Protein AF-0000000074207875 (afdb_homodimer)

Solvent-accessible surface area (backbone atoms only — not comparable to full-atom values): 13384 Å² total; per-residue (Å²): 108,22,29,31,20,46,30,44,102,45,65,20,16,49,27,9,47,54,50,34,49,55,49,13,56,60,66,67,21,30,34,36,41,37,31,58,59,53,56,92,55,95,62,77,51,68,72,54,51,55,54,58,70,66,52,56,87,86,39,50,69,50,80,74,41,65,31,54,79,88,50,53,64,32,56,44,52,37,52,49,36,59,74,60,54,28,64,30,36,22,32,38,40,74,71,74,44,77,69,67,97,41,55,58,52,68,48,60,39,48,31,72,56,61,37,87,35,37,36,36,41,24,39,40,82,73,96,107,21,30,31,21,47,32,43,102,43,64,20,16,49,27,9,47,54,50,34,50,54,47,14,55,61,65,68,22,31,34,35,42,36,31,60,61,53,56,92,57,94,63,77,51,68,70,54,51,55,54,59,68,66,52,56,88,85,38,50,69,50,79,75,39,66,31,55,80,90,48,53,66,33,56,44,52,34,51,49,36,59,74,61,53,27,63,30,36,22,32,39,39,74,73,74,46,77,74,66,96,42,55,56,57,68,49,59,38,48,32,70,55,61,37,88,35,37,36,36,41,25,39,41,83,72,97

Nearest PDB structures (foldseek):
  3loq-assembly1_A  TM=7.715E-01  e=3.592E-06  Archaeoglobus fulgidus
  5ahw-assembly2_D  TM=7.870E-01  e=7.340E-06  Mycolicibacterium smegmatis MC2 155
  2z08-assembly1_A  TM=7.107E-01  e=3.833E-06  Thermus thermophilus
  7ji4-assembly1_A  TM=6.719E-01  e=9.518E-06  Staphylococcus aureus subsp. aureus MRSA252
  6efv-assembly1_A  TM=4.679E-01  e=4.148E-02  Escherichia coli

Organism: NCBI:txid88382

InterPro domains:
  IPR006015 Universal stress protein A family [PR01438] (83-95)
  IPR006015 Universal stress protein A family [PR01438] (101-123)
  IPR006016 UspA [PF00582] (2-123)
  IPR014729 Rossmann-like alpha/beta/alpha sandwich fold [G3DSA:3.40.50.620] (1-125)

Sequence (254 aa):
MTVLVAYNESPQGEAAMRAAVAEAVRRRQELAVLVLTPQVDTKVPASLAYLLDTVPGTVTVAPVVFRAEQSEPADAIVDQAEAVAAELVVIGSRKHSTVGTFLVGATTQQVLLDSPAPVLVVKASYAMTVLVAYNESPQGEAAMRAAVAEAVRRRQELAVLVLTPQVDTKVPASLAYLLDTVPGTVTVAPVVFRAEQSEPADAIVDQAEAVAAELVVIGSRKHSTVGTFLVGATTQQVLLDSPAPVLVVKASYA

pLDDT: mean 90.23, std 12.79, range [43.19, 98.94]

Radius of gyration: 17.88 Å; Cα contacts (8 Å, |Δi|>4): 525; chains: 2; bounding box: 44×59×33 Å

Structure (mmCIF, N/CA/C/O backbone):
data_AF-0000000074207875-model_v1
#
loop_
_entity.id
_entity.type
_entity.pdbx_description
1 polymer 'Nucleotide-binding universal stress UspA family protein'
#
loop_
_atom_site.group_PDB
_atom_site.id
_atom_site.type_symbol
_atom_site.label_atom_id
_atom_site.label_alt_id
_atom_site.label_comp_id
_atom_site.label_asym_id
_atom_site.label_entity_id
_atom_site.label_seq_id
_atom_site.pdbx_PDB_ins_code
_atom_site.Cartn_x
_atom_site.Cartn_y
_atom_site.Cartn_z
_atom_site.occupancy
_atom_site.B_iso_or_equiv
_atom_site.auth_seq_id
_atom_site.auth_comp_id
_atom_site.auth_asym_id
_atom_site.auth_atom_id
_atom_site.pdbx_PDB_model_num
ATOM 1 N N . MET A 1 1 ? -12.789 -7.855 -10.367 1 90.88 1 MET A N 1
ATOM 2 C CA . MET A 1 1 ? -11.742 -7.07 -9.719 1 90.88 1 MET A CA 1
ATOM 3 C C . MET A 1 1 ? -10.906 -7.938 -8.781 1 90.88 1 MET A C 1
ATOM 5 O O . MET A 1 1 ? -11.336 -9.023 -8.391 1 90.88 1 MET A O 1
ATOM 9 N N . THR A 1 2 ? -9.57 -7.754 -8.711 1 98.31 2 THR A N 1
ATOM 10 C CA . THR A 1 2 ? -8.695 -8.758 -8.117 1 98.31 2 THR A CA 1
ATOM 11 C C . THR A 1 2 ? -7.664 -8.109 -7.203 1 98.31 2 THR A C 1
ATOM 13 O O . THR A 1 2 ? -7.105 -7.062 -7.535 1 98.31 2 THR A O 1
ATOM 16 N N . VAL A 1 3 ? -7.457 -8.703 -6.027 1 98.81 3 VAL A N 1
ATOM 17 C CA . VAL A 1 3 ? -6.297 -8.438 -5.184 1 98.81 3 VAL A CA 1
ATOM 18 C C . VAL A 1 3 ? -5.215 -9.477 -5.445 1 98.81 3 VAL A C 1
ATOM 20 O O . VAL A 1 3 ? -5.453 -10.68 -5.305 1 98.81 3 VAL A O 1
ATOM 23 N N . LEU A 1 4 ? -4.059 -9.023 -5.867 1 98.94 4 LEU A N 1
ATOM 24 C CA . LEU A 1 4 ? -2.943 -9.93 -6.109 1 98.94 4 LEU A CA 1
ATOM 25 C C . LEU A 1 4 ? -1.959 -9.906 -4.941 1 98.94 4 LEU A C 1
ATOM 27 O O . LEU A 1 4 ? -1.545 -8.828 -4.5 1 98.94 4 LEU A O 1
ATOM 31 N N . VAL A 1 5 ? -1.588 -11.055 -4.516 1 98.81 5 VAL A N 1
ATOM 32 C CA . VAL A 1 5 ? -0.521 -11.125 -3.521 1 98.81 5 VAL A CA 1
ATOM 33 C C . VAL A 1 5 ? 0.654 -11.922 -4.086 1 98.81 5 VAL A C 1
ATOM 35 O O . VAL A 1 5 ? 0.462 -12.969 -4.711 1 98.81 5 VAL A O 1
ATOM 38 N N . ALA A 1 6 ? 1.819 -11.32 -3.953 1 98.12 6 ALA A N 1
ATOM 39 C CA . ALA A 1 6 ? 3.07 -12.031 -4.191 1 98.12 6 ALA A CA 1
ATOM 40 C C . ALA A 1 6 ? 3.539 -12.75 -2.926 1 98.12 6 ALA A C 1
ATOM 42 O O . ALA A 1 6 ? 3.871 -12.109 -1.928 1 98.12 6 ALA A O 1
ATOM 43 N N . TYR A 1 7 ? 3.645 -14.086 -3.035 1 96.62 7 TYR A N 1
ATOM 44 C CA . TYR A 1 7 ? 3.861 -14.891 -1.84 1 96.62 7 TYR A CA 1
ATOM 45 C C . TYR A 1 7 ? 5.164 -15.672 -1.941 1 96.62 7 TYR A C 1
ATOM 47 O O . TYR A 1 7 ? 5.477 -16.234 -2.994 1 96.62 7 TYR A O 1
ATOM 55 N N . ASN A 1 8 ? 5.91 -15.578 -0.907 1 92.75 8 ASN A N 1
ATOM 56 C CA . ASN A 1 8 ? 6.973 -16.547 -0.656 1 92.75 8 ASN A CA 1
ATOM 57 C C . ASN A 1 8 ? 6.883 -17.125 0.752 1 92.75 8 ASN A C 1
ATOM 59 O O . ASN A 1 8 ? 6.188 -16.578 1.611 1 92.75 8 ASN A O 1
ATOM 63 N N . GLU A 1 9 ? 7.488 -18.328 0.908 1 91.81 9 GLU A N 1
ATOM 64 C CA . GLU A 1 9 ? 7.457 -18.938 2.229 1 91.81 9 GLU A CA 1
ATOM 65 C C . GLU A 1 9 ? 8.406 -18.234 3.191 1 91.81 9 GLU A C 1
ATOM 67 O O . GLU A 1 9 ? 9.477 -18.766 3.514 1 91.81 9 GLU A O 1
ATOM 72 N N . SER A 1 10 ? 8.156 -17.141 3.625 1 90.75 10 SER A N 1
ATOM 73 C CA . SER A 1 10 ? 8.867 -16.281 4.566 1 90.75 10 SER A CA 1
ATOM 74 C C . SER A 1 10 ? 7.906 -15.516 5.469 1 90.75 10 SER A C 1
ATOM 76 O O . SER A 1 10 ? 6.707 -15.445 5.184 1 90.75 10 SER A O 1
ATOM 78 N N . PRO A 1 11 ? 8.281 -15.031 6.617 1 93 11 PRO A N 1
ATOM 79 C CA . PRO A 1 11 ? 7.402 -14.234 7.473 1 93 11 PRO A CA 1
ATOM 80 C C . PRO A 1 11 ? 6.777 -13.047 6.73 1 93 11 PRO A C 1
ATOM 82 O O . PRO A 1 11 ? 5.602 -12.734 6.938 1 93 11 PRO A O 1
ATOM 85 N N . GLN A 1 12 ? 7.547 -12.398 5.801 1 93.44 12 GLN A N 1
ATOM 86 C CA . GLN A 1 12 ? 7.012 -11.273 5.043 1 93.44 12 GLN A CA 1
ATOM 87 C C . GLN A 1 12 ? 5.973 -11.742 4.023 1 93.44 12 GLN A C 1
ATOM 89 O O . GLN A 1 12 ? 4.988 -11.047 3.771 1 93.44 12 GLN A O 1
ATOM 94 N N . GLY A 1 13 ? 6.234 -12.906 3.363 1 94.69 13 GLY A N 1
ATOM 95 C CA . GLY A 1 13 ? 5.246 -13.469 2.455 1 94.69 13 GLY A CA 1
ATOM 96 C C . GLY A 1 13 ? 3.939 -13.828 3.141 1 94.69 13 GLY A C 1
ATOM 97 O O . GLY A 1 13 ? 2.861 -13.602 2.586 1 94.69 13 GLY A O 1
ATOM 98 N N . GLU A 1 14 ? 4.055 -14.383 4.348 1 95.31 14 GLU A N 1
ATOM 99 C CA . GLU A 1 14 ? 2.863 -14.727 5.117 1 95.31 14 GLU A CA 1
ATOM 100 C C . GLU A 1 14 ? 2.092 -13.477 5.527 1 95.31 14 GLU A C 1
ATOM 102 O O . GLU A 1 14 ? 0.861 -13.453 5.465 1 95.31 14 GLU A O 1
ATOM 107 N N . ALA A 1 15 ? 2.832 -12.492 5.992 1 96.19 15 ALA A N 1
ATOM 108 C CA . ALA A 1 15 ? 2.199 -11.227 6.332 1 96.19 15 ALA A CA 1
ATOM 109 C C . ALA A 1 15 ? 1.47 -10.633 5.125 1 96.19 15 ALA A C 1
ATOM 111 O O . ALA A 1 15 ? 0.351 -10.133 5.258 1 96.19 15 ALA A O 1
ATOM 112 N N . ALA A 1 16 ? 2.109 -10.711 3.955 1 97.62 16 ALA A N 1
ATOM 113 C CA . ALA A 1 16 ? 1.488 -10.227 2.727 1 97.62 16 ALA A CA 1
ATOM 114 C C . ALA A 1 16 ? 0.21 -10.992 2.414 1 97.62 16 ALA A C 1
ATOM 116 O O . ALA A 1 16 ? -0.799 -10.406 2.021 1 97.62 16 ALA A O 1
ATOM 117 N N . MET A 1 17 ? 0.26 -12.289 2.566 1 97.5 17 MET A N 1
ATOM 118 C CA . MET A 1 17 ? -0.907 -13.133 2.312 1 97.5 17 MET A CA 1
ATOM 119 C C . MET A 1 17 ? -2.064 -12.75 3.23 1 97.5 17 MET A C 1
ATOM 121 O O . MET A 1 17 ? -3.191 -12.562 2.77 1 97.5 17 MET A O 1
ATOM 125 N N . ARG A 1 18 ? -1.809 -12.578 4.496 1 97.19 18 ARG A N 1
ATOM 126 C CA . ARG A 1 18 ? -2.846 -12.195 5.449 1 97.19 18 ARG A CA 1
ATOM 127 C C . ARG A 1 18 ? -3.443 -10.836 5.094 1 97.19 18 ARG A C 1
ATOM 129 O O . ARG A 1 18 ? -4.664 -10.664 5.121 1 97.19 18 ARG A O 1
ATOM 136 N N . ALA A 1 19 ? -2.594 -9.938 4.773 1 98.06 19 ALA A N 1
ATOM 137 C CA . ALA A 1 19 ? -3.055 -8.609 4.379 1 98.06 19 ALA A CA 1
ATOM 138 C C . ALA A 1 19 ? -3.902 -8.68 3.109 1 98.06 19 ALA A C 1
ATOM 140 O O . ALA A 1 19 ? -4.922 -7.996 2.998 1 98.06 19 ALA A O 1
ATOM 141 N N . ALA A 1 20 ? -3.451 -9.461 2.148 1 98.56 20 ALA A N 1
ATOM 142 C CA . ALA A 1 20 ? -4.172 -9.594 0.883 1 98.56 20 ALA A CA 1
ATOM 143 C C . ALA A 1 20 ? -5.562 -10.18 1.101 1 98.56 20 ALA A C 1
ATOM 145 O O . ALA A 1 20 ? -6.535 -9.734 0.486 1 98.56 20 ALA A O 1
ATOM 146 N N . VAL A 1 21 ? -5.641 -11.141 1.965 1 98.12 21 VAL A N 1
ATOM 147 C CA . VAL A 1 21 ? -6.934 -11.734 2.283 1 98.12 21 VAL A CA 1
ATOM 148 C C . VAL A 1 21 ? -7.848 -10.68 2.904 1 98.12 21 VAL A C 1
ATOM 150 O O . VAL A 1 21 ? -9.008 -10.539 2.5 1 98.12 21 VAL A O 1
ATOM 153 N N . ALA A 1 22 ? -7.363 -9.969 3.893 1 97.75 22 ALA A N 1
ATOM 154 C CA . ALA A 1 22 ? -8.141 -8.914 4.535 1 97.75 22 ALA A CA 1
ATOM 155 C C . ALA A 1 22 ? -8.625 -7.887 3.518 1 97.75 22 ALA A C 1
ATOM 157 O O . ALA A 1 22 ? -9.773 -7.449 3.564 1 97.75 22 ALA A O 1
ATOM 158 N N . GLU A 1 23 ? -7.727 -7.523 2.607 1 98.38 23 GLU A N 1
ATOM 159 C CA . GLU A 1 23 ? -8.086 -6.562 1.567 1 98.38 23 GLU A CA 1
ATOM 160 C C . GLU A 1 23 ? -9.148 -7.133 0.636 1 98.38 23 GLU A C 1
ATOM 162 O O . GLU A 1 23 ? -10.086 -6.43 0.252 1 98.38 23 GLU A O 1
ATOM 167 N N . ALA A 1 24 ? -8.953 -8.383 0.228 1 98.44 24 ALA A N 1
ATOM 168 C CA . ALA A 1 24 ? -9.93 -9.016 -0.655 1 98.44 24 ALA A CA 1
ATOM 169 C C . ALA A 1 24 ? -11.312 -9.047 -0.013 1 98.44 24 ALA A C 1
ATOM 171 O O . ALA A 1 24 ? -12.32 -8.812 -0.684 1 98.44 24 ALA A O 1
ATOM 172 N N . VAL A 1 25 ? -11.352 -9.312 1.262 1 97.81 25 VAL A N 1
ATOM 173 C CA . VAL A 1 25 ? -12.602 -9.328 2.006 1 97.81 25 VAL A CA 1
ATOM 174 C C . VAL A 1 25 ? -13.219 -7.93 2.012 1 97.81 25 VAL A C 1
ATOM 176 O O . VAL A 1 25 ? -14.383 -7.75 1.643 1 97.81 25 VAL A O 1
ATOM 179 N N . ARG A 1 26 ? -12.461 -6.969 2.4 1 97 26 ARG A N 1
ATOM 180 C CA . ARG A 1 26 ? -12.945 -5.598 2.514 1 97 26 ARG A CA 1
ATOM 181 C C . ARG A 1 26 ? -13.445 -5.078 1.169 1 97 26 ARG A C 1
ATOM 183 O O . ARG A 1 26 ? -14.414 -4.316 1.11 1 97 26 ARG A O 1
ATOM 190 N N . ARG A 1 27 ? -12.742 -5.492 0.122 1 97.5 27 ARG A N 1
ATOM 191 C CA . ARG A 1 27 ? -13.039 -4.984 -1.216 1 97.5 27 ARG A CA 1
ATOM 192 C C . ARG A 1 27 ? -14.07 -5.859 -1.918 1 97.5 27 ARG A C 1
ATOM 194 O O . ARG A 1 27 ? -14.547 -5.516 -3 1 97.5 27 ARG A O 1
ATOM 201 N N . ARG A 1 28 ? -14.344 -7.039 -1.301 1 97.31 28 ARG A N 1
ATOM 202 C CA . ARG A 1 28 ? -15.195 -8.039 -1.943 1 97.31 28 ARG A CA 1
ATOM 203 C C . ARG A 1 28 ? -14.664 -8.391 -3.328 1 97.31 28 ARG A C 1
ATOM 205 O O . ARG A 1 28 ? -15.422 -8.398 -4.305 1 97.31 28 ARG A O 1
ATOM 212 N N . GLN A 1 29 ? -13.43 -8.641 -3.414 1 98.12 29 GLN A N 1
ATOM 213 C CA . GLN A 1 29 ? -12.75 -8.938 -4.668 1 98.12 29 GLN A CA 1
ATOM 214 C C . GLN A 1 29 ? -12.125 -10.336 -4.629 1 98.12 29 GLN A C 1
ATOM 216 O O . GLN A 1 29 ? -11.961 -10.914 -3.557 1 98.12 29 GLN A O 1
ATOM 221 N N . GLU A 1 30 ? -11.82 -10.852 -5.77 1 98.56 30 GLU A N 1
ATOM 222 C CA . GLU A 1 30 ? -11.109 -12.125 -5.914 1 98.56 30 GLU A CA 1
ATOM 223 C C . GLU A 1 30 ? -9.664 -12 -5.457 1 98.56 30 GLU A C 1
ATOM 225 O O . GLU A 1 30 ? -9.047 -10.938 -5.59 1 98.56 30 GLU A O 1
ATOM 230 N N . LEU A 1 31 ? -9.172 -13.086 -4.895 1 98.75 31 LEU A N 1
ATOM 231 C CA . LEU A 1 31 ? -7.773 -13.164 -4.488 1 98.75 31 LEU A CA 1
ATOM 232 C C . LEU A 1 31 ? -6.961 -13.977 -5.496 1 98.75 31 LEU A C 1
ATOM 234 O O . LEU A 1 31 ? -7.32 -15.109 -5.824 1 98.75 31 LEU A O 1
ATOM 238 N N . ALA A 1 32 ? -5.957 -13.391 -6.023 1 98.81 32 ALA A N 1
ATOM 239 C CA . ALA A 1 32 ? -4.969 -14.086 -6.844 1 98.81 32 ALA A CA 1
ATOM 240 C C . ALA A 1 32 ? -3.641 -14.227 -6.105 1 98.81 32 ALA A C 1
ATOM 242 O O . ALA A 1 32 ? -3.172 -13.273 -5.477 1 98.81 32 ALA A O 1
ATOM 243 N N . VAL A 1 33 ? -3.072 -15.406 -6.188 1 98.19 33 VAL A N 1
ATOM 244 C CA . VAL A 1 33 ? -1.818 -15.68 -5.492 1 98.19 33 VAL A CA 1
ATOM 245 C C . VAL A 1 33 ? -0.735 -16.047 -6.504 1 98.19 33 VAL A C 1
ATOM 247 O O . VAL A 1 33 ? -0.911 -16.969 -7.305 1 98.19 33 VAL A O 1
ATOM 250 N N . LEU A 1 34 ? 0.314 -15.305 -6.5 1 97.31 34 LEU A N 1
ATOM 251 C CA . LEU A 1 34 ? 1.529 -15.641 -7.234 1 97.31 34 LEU A CA 1
ATOM 252 C C . LEU A 1 34 ? 2.621 -16.125 -6.285 1 97.31 34 LEU A C 1
ATOM 254 O O . LEU A 1 34 ? 3.057 -15.383 -5.402 1 97.31 34 LEU A O 1
ATOM 258 N N . VAL A 1 35 ? 3.023 -17.312 -6.477 1 96.44 35 VAL A N 1
ATOM 259 C CA . VAL A 1 35 ? 4.105 -17.859 -5.66 1 96.44 35 VAL A CA 1
ATOM 260 C C . VAL A 1 35 ? 5.453 -17.547 -6.309 1 96.44 35 VAL A C 1
ATOM 262 O O . VAL A 1 35 ? 5.699 -17.922 -7.457 1 96.44 35 VAL A O 1
ATOM 265 N N . LEU A 1 36 ? 6.34 -16.922 -5.566 1 94.19 36 LEU A N 1
ATOM 266 C CA . LEU A 1 36 ? 7.574 -16.375 -6.129 1 94.19 36 LEU A CA 1
ATOM 267 C C . LEU A 1 36 ? 8.672 -17.438 -6.137 1 94.19 36 LEU A C 1
ATOM 269 O O . LEU A 1 36 ? 9.656 -17.312 -6.867 1 94.19 36 LEU A O 1
ATOM 273 N N . THR A 1 37 ? 8.602 -18.391 -5.246 1 87 37 THR A N 1
ATOM 274 C CA . THR A 1 37 ? 9.578 -19.469 -5.277 1 87 37 THR A CA 1
ATOM 275 C C . THR A 1 37 ? 9.312 -20.422 -6.445 1 87 37 THR A C 1
ATOM 277 O O . THR A 1 37 ? 8.211 -20.953 -6.582 1 87 37 THR A O 1
ATOM 280 N N . PRO A 1 38 ? 10.305 -20.438 -7.391 1 73.81 38 PRO A N 1
ATOM 281 C CA . PRO A 1 38 ? 10.086 -21.281 -8.562 1 73.81 38 PRO A CA 1
ATOM 282 C C . PRO A 1 38 ? 9.773 -22.734 -8.195 1 73.81 38 PRO A C 1
ATOM 284 O O . PRO A 1 38 ? 10.297 -23.25 -7.203 1 73.81 38 PRO A O 1
ATOM 287 N N . GLN A 1 39 ? 8.586 -23.25 -8.531 1 65.5 39 GLN A N 1
ATOM 288 C CA . GLN A 1 39 ? 8.195 -24.609 -8.203 1 65.5 39 GLN A CA 1
ATOM 289 C C . GLN A 1 39 ? 8.977 -25.625 -9.031 1 65.5 39 GLN A C 1
ATOM 291 O O . GLN A 1 39 ? 9.141 -25.438 -10.242 1 65.5 39 GLN A O 1
ATOM 296 N N . VAL A 1 40 ? 9.953 -26.25 -8.5 1 59.41 40 VAL A N 1
ATOM 297 C CA . VAL A 1 40 ? 10.312 -27.5 -9.188 1 59.41 40 VAL A CA 1
ATOM 298 C C . VAL A 1 40 ? 9.062 -28.328 -9.438 1 59.41 40 VAL A C 1
ATOM 300 O O . VAL A 1 40 ? 8.875 -28.859 -10.531 1 59.41 40 VAL A O 1
ATOM 303 N N . ASP A 1 41 ? 8.219 -28.5 -8.266 1 58.34 41 ASP A N 1
ATOM 304 C CA . ASP A 1 41 ? 6.996 -29.297 -8.359 1 58.34 41 ASP A CA 1
ATOM 305 C C . ASP A 1 41 ? 5.762 -28.422 -8.148 1 58.34 41 ASP A C 1
ATOM 307 O O . ASP A 1 41 ? 5.812 -27.438 -7.422 1 58.34 41 ASP A O 1
ATOM 311 N N . THR A 1 42 ? 4.871 -28.328 -9.188 1 62.44 42 THR A N 1
ATOM 312 C CA . THR A 1 42 ? 3.633 -27.562 -9.25 1 62.44 42 THR A CA 1
ATOM 313 C C . THR A 1 42 ? 2.811 -27.75 -7.98 1 62.44 42 THR A C 1
ATOM 315 O O . THR A 1 42 ? 1.634 -27.391 -7.938 1 62.44 42 THR A O 1
ATOM 318 N N . LYS A 1 43 ? 3.447 -28.156 -6.887 1 75.75 43 LYS A N 1
ATOM 319 C CA . LYS A 1 43 ? 2.625 -28.375 -5.699 1 75.75 43 LYS A CA 1
ATOM 320 C C . LYS A 1 43 ? 2.613 -27.125 -4.816 1 75.75 43 LYS A C 1
ATOM 322 O O . LYS A 1 43 ? 3.656 -26.5 -4.598 1 75.75 43 LYS A O 1
ATOM 327 N N . VAL A 1 44 ? 1.447 -26.688 -4.414 1 83.94 44 VAL A N 1
ATOM 328 C CA . VAL A 1 44 ? 1.243 -25.594 -3.477 1 83.94 44 VAL A CA 1
ATOM 329 C C . VAL A 1 44 ? 1.961 -25.891 -2.164 1 83.94 44 VAL A C 1
ATOM 331 O O . VAL A 1 44 ? 1.746 -26.953 -1.559 1 83.94 44 VAL A O 1
ATOM 334 N N . PRO A 1 45 ? 2.832 -25.094 -1.766 1 84.25 45 PRO A N 1
ATOM 335 C CA . PRO A 1 45 ? 3.494 -25.297 -0.474 1 84.25 45 PRO A CA 1
ATOM 336 C C . PRO A 1 45 ? 2.504 -25.5 0.67 1 84.25 45 PRO A C 1
ATOM 338 O O . PRO A 1 45 ? 1.437 -24.875 0.685 1 84.25 45 PRO A O 1
ATOM 341 N N . ALA A 1 46 ? 2.855 -26.359 1.607 1 85.38 46 ALA A N 1
ATOM 342 C CA . ALA A 1 46 ? 1.961 -26.688 2.715 1 85.38 46 ALA A CA 1
ATOM 343 C C . ALA A 1 46 ? 1.559 -25.438 3.488 1 85.38 46 ALA A C 1
ATOM 345 O O . ALA A 1 46 ? 0.403 -25.297 3.895 1 85.38 46 ALA A O 1
ATOM 346 N N . SER A 1 47 ? 2.51 -24.547 3.732 1 89.5 47 SER A N 1
ATOM 347 C CA . SER A 1 47 ? 2.221 -23.328 4.465 1 89.5 47 SER A CA 1
ATOM 348 C C . SER A 1 47 ? 1.182 -22.484 3.738 1 89.5 47 SER A C 1
ATOM 350 O O . SER A 1 47 ? 0.29 -21.906 4.367 1 89.5 47 SER A O 1
ATOM 352 N N . LEU A 1 48 ? 1.313 -22.391 2.438 1 92.56 48 LEU A N 1
ATOM 353 C CA . LEU A 1 48 ? 0.345 -21.641 1.649 1 92.56 48 LEU A CA 1
ATOM 354 C C . LEU A 1 48 ? -1.018 -22.328 1.662 1 92.56 48 LEU A C 1
ATOM 356 O O . LEU A 1 48 ? -2.053 -21.656 1.736 1 92.56 48 LEU A O 1
ATOM 360 N N . ALA A 1 49 ? -0.977 -23.672 1.546 1 92.69 49 ALA A N 1
ATOM 361 C CA . ALA A 1 49 ? -2.229 -24.422 1.605 1 92.69 49 ALA A CA 1
ATOM 362 C C . ALA A 1 49 ? -2.994 -24.109 2.889 1 92.69 49 ALA A C 1
ATOM 364 O O . ALA A 1 49 ? -4.211 -23.906 2.857 1 92.69 49 ALA A O 1
ATOM 365 N N . TYR A 1 50 ? -2.291 -24.062 3.951 1 93.69 50 TYR A N 1
ATOM 366 C CA . TYR A 1 50 ? -2.893 -23.734 5.238 1 93.69 50 TYR A CA 1
ATOM 367 C C . TYR A 1 50 ? -3.496 -22.344 5.215 1 93.69 50 TYR A C 1
ATOM 369 O O . TYR A 1 50 ? -4.641 -22.141 5.633 1 93.69 50 TYR A O 1
ATOM 377 N N . LEU A 1 51 ? -2.768 -21.391 4.719 1 94.5 51 LEU A N 1
ATOM 378 C CA . LEU A 1 51 ? -3.244 -20.016 4.645 1 94.5 51 LEU A CA 1
ATOM 379 C C . LEU A 1 51 ? -4.465 -19.906 3.738 1 94.5 51 LEU A C 1
ATOM 381 O O . LEU A 1 51 ? -5.41 -19.172 4.039 1 94.5 51 LEU A O 1
ATOM 385 N N . LEU A 1 52 ? -4.453 -20.625 2.631 1 96.06 52 LEU A N 1
ATOM 386 C CA . LEU A 1 52 ? -5.566 -20.609 1.692 1 96.06 52 LEU A CA 1
ATOM 387 C C . LEU A 1 52 ? -6.828 -21.172 2.344 1 96.06 52 LEU A C 1
ATOM 389 O O . LEU A 1 52 ? -7.938 -20.703 2.062 1 96.06 52 LEU A O 1
ATOM 393 N N . ASP A 1 53 ? -6.648 -22.078 3.221 1 95.06 53 ASP A N 1
ATOM 394 C CA . ASP A 1 53 ? -7.77 -22.703 3.914 1 95.06 53 ASP A CA 1
ATOM 395 C C . ASP A 1 53 ? -8.438 -21.719 4.871 1 95.06 53 ASP A C 1
ATOM 397 O O . ASP A 1 53 ? -9.594 -21.906 5.262 1 95.06 53 ASP A O 1
ATOM 401 N N . THR A 1 54 ? -7.703 -20.719 5.266 1 93.81 54 THR A N 1
ATOM 402 C CA . THR A 1 54 ? -8.234 -19.75 6.215 1 93.81 54 THR A CA 1
ATOM 403 C C . THR A 1 54 ? -8.992 -18.641 5.488 1 93.81 54 THR A C 1
ATOM 405 O O . THR A 1 54 ? -9.641 -17.797 6.121 1 93.81 54 THR A O 1
ATOM 408 N N . VAL A 1 55 ? -8.875 -18.547 4.156 1 97.31 55 VAL A N 1
ATOM 409 C CA . VAL A 1 55 ? -9.562 -17.516 3.383 1 97.31 55 VAL A CA 1
ATOM 410 C C . VAL A 1 55 ? -11.07 -17.703 3.51 1 97.31 55 VAL A C 1
ATOM 412 O O . VAL A 1 55 ? -11.594 -18.797 3.27 1 97.31 55 VAL A O 1
ATOM 415 N N . PRO A 1 56 ? -11.742 -16.719 3.959 1 97.5 56 PRO A N 1
ATOM 416 C CA . PRO A 1 56 ? -13.195 -16.844 4.105 1 97.5 56 PRO A CA 1
ATOM 417 C C . PRO A 1 56 ? -13.883 -17.219 2.795 1 97.5 56 PRO A C 1
ATOM 419 O O . PRO A 1 56 ? -13.445 -16.812 1.721 1 97.5 56 PRO A O 1
ATOM 422 N N . GLY A 1 57 ? -14.969 -17.906 2.861 1 96.06 57 GLY A N 1
ATOM 423 C CA . GLY A 1 57 ? -15.742 -18.359 1.713 1 96.06 57 GLY A CA 1
ATOM 424 C C . GLY A 1 57 ? -16.266 -17.219 0.861 1 96.06 57 GLY A C 1
ATOM 425 O O . GLY A 1 57 ? -16.656 -17.422 -0.292 1 96.06 57 GLY A O 1
ATOM 426 N N . THR A 1 58 ? -16.312 -16.031 1.43 1 95.88 58 THR A N 1
ATOM 427 C CA . THR A 1 58 ? -16.828 -14.867 0.711 1 95.88 58 THR A CA 1
ATOM 428 C C . THR A 1 58 ? -15.812 -14.391 -0.33 1 95.88 58 THR A C 1
ATOM 430 O O . THR A 1 58 ? -16.141 -13.578 -1.195 1 95.88 58 THR A O 1
ATOM 433 N N . VAL A 1 59 ? -14.578 -14.898 -0.237 1 97.81 59 VAL A N 1
ATOM 434 C CA . VAL A 1 59 ? -13.531 -14.5 -1.168 1 97.81 59 VAL A CA 1
ATOM 435 C C . VAL A 1 59 ? -13.227 -15.648 -2.131 1 97.81 59 VAL A C 1
ATOM 437 O O . VAL A 1 59 ? -12.883 -16.75 -1.701 1 97.81 59 VAL A O 1
ATOM 440 N N . THR A 1 60 ? -13.453 -15.375 -3.354 1 97.88 60 THR A N 1
ATOM 441 C CA . THR A 1 60 ? -13.031 -16.328 -4.371 1 97.88 60 THR A CA 1
ATOM 442 C C . THR A 1 60 ? -11.516 -16.281 -4.566 1 97.88 60 THR A C 1
ATOM 444 O O . THR A 1 60 ? -10.938 -15.203 -4.676 1 97.88 60 THR A O 1
ATOM 447 N N . VAL A 1 61 ? -10.945 -17.469 -4.57 1 97.94 61 VAL A N 1
ATOM 448 C CA . VAL A 1 61 ? -9.508 -17.562 -4.801 1 97.94 61 VAL A CA 1
ATOM 449 C C . VAL A 1 61 ? -9.242 -18.109 -6.199 1 97.94 61 VAL A C 1
ATOM 451 O O . VAL A 1 61 ? -9.688 -19.203 -6.543 1 97.94 61 VAL A O 1
ATOM 454 N N . ALA A 1 62 ? -8.516 -17.328 -6.977 1 97.56 62 ALA A N 1
ATOM 455 C CA . ALA A 1 62 ? -8.102 -17.797 -8.305 1 97.56 62 ALA A CA 1
ATOM 456 C C . ALA A 1 62 ? -7.086 -18.922 -8.203 1 97.56 62 ALA A C 1
ATOM 458 O O . ALA A 1 62 ? -6.469 -19.125 -7.152 1 97.56 62 ALA A O 1
ATOM 459 N N . PRO A 1 63 ? -6.969 -19.734 -9.242 1 94.31 63 PRO A N 1
ATOM 460 C CA . PRO A 1 63 ? -5.91 -20.75 -9.227 1 94.31 63 PRO A CA 1
ATOM 461 C C . PRO A 1 63 ? -4.535 -20.156 -8.938 1 94.31 63 PRO A C 1
ATOM 463 O O . PRO A 1 63 ? -4.16 -19.141 -9.523 1 94.31 63 PRO A O 1
ATOM 466 N N . VAL A 1 64 ? -3.869 -20.797 -8.102 1 95.69 64 VAL A N 1
ATOM 467 C CA . VAL A 1 64 ? -2.547 -20.328 -7.703 1 95.69 64 VAL A CA 1
ATOM 468 C C . VAL A 1 64 ? -1.586 -20.422 -8.883 1 95.69 64 VAL A C 1
ATOM 470 O O . VAL A 1 64 ? -1.545 -21.438 -9.586 1 95.69 64 VAL A O 1
ATOM 473 N N . VAL A 1 65 ? -0.86 -19.375 -9.086 1 94.69 65 VAL A N 1
ATOM 474 C CA . VAL A 1 65 ? 0.135 -19.328 -10.148 1 94.69 65 VAL A CA 1
ATOM 475 C C . VAL A 1 65 ? 1.538 -19.312 -9.547 1 94.69 65 VAL A C 1
ATOM 477 O O . VAL A 1 65 ? 1.752 -18.75 -8.469 1 94.69 65 VAL A O 1
ATOM 480 N N . PHE A 1 66 ? 2.443 -19.844 -10.344 1 94.44 66 PHE A N 1
ATOM 481 C CA . PHE A 1 66 ? 3.828 -19.906 -9.898 1 94.44 66 PHE A CA 1
ATOM 482 C C . PHE A 1 66 ? 4.734 -19.109 -10.836 1 94.44 66 PHE A C 1
ATOM 484 O O . PHE A 1 66 ? 4.562 -19.156 -12.055 1 94.44 66 PHE A O 1
ATOM 491 N N . ARG A 1 67 ? 5.676 -18.469 -10.188 1 94.31 67 ARG A N 1
ATOM 492 C CA . ARG A 1 67 ? 6.684 -17.766 -10.977 1 94.31 67 ARG A CA 1
ATOM 493 C C . ARG A 1 67 ? 7.504 -18.734 -11.812 1 94.31 67 ARG A C 1
ATOM 495 O O . ARG A 1 67 ? 7.965 -19.766 -11.312 1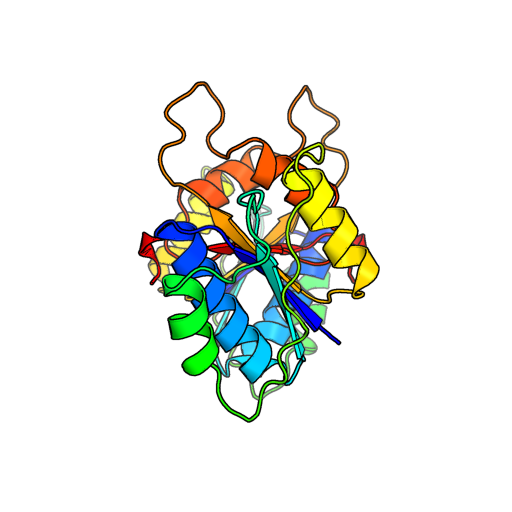 94.31 67 ARG A O 1
ATOM 502 N N . ALA A 1 68 ? 7.676 -18.344 -13.055 1 91.25 68 ALA A N 1
ATOM 503 C CA . ALA A 1 68 ? 8.547 -19.156 -13.914 1 91.25 68 ALA A CA 1
ATOM 504 C C . ALA A 1 68 ? 10.008 -19.016 -13.484 1 91.25 68 ALA A C 1
ATOM 506 O O . ALA A 1 68 ? 10.445 -17.938 -13.094 1 91.25 68 ALA A O 1
ATOM 507 N N . GLU A 1 69 ? 10.781 -20.047 -13.625 1 88.31 69 GLU A N 1
ATOM 508 C CA . GLU A 1 69 ? 12.172 -20.094 -13.18 1 88.31 69 GLU A CA 1
ATOM 509 C C . GLU A 1 69 ? 13.008 -18.984 -13.828 1 88.31 69 GLU A C 1
ATOM 511 O O . GLU A 1 69 ? 13.875 -18.406 -13.18 1 88.31 69 GLU A O 1
ATOM 516 N N . GLN A 1 70 ? 12.766 -18.672 -15.055 1 90.75 70 GLN A N 1
ATOM 517 C CA . GLN A 1 70 ? 13.594 -17.703 -15.781 1 90.75 70 GLN A CA 1
ATOM 518 C C . GLN A 1 70 ? 13.07 -16.281 -15.602 1 90.75 70 GLN A C 1
ATOM 520 O O . GLN A 1 70 ? 13.68 -15.328 -16.078 1 90.75 70 GLN A O 1
ATOM 525 N N . SER A 1 71 ? 11.977 -16.141 -14.875 1 93.06 71 SER A N 1
ATOM 526 C CA . SER A 1 71 ? 11.367 -14.82 -14.703 1 93.06 71 SER A CA 1
ATOM 527 C C . SER A 1 71 ? 11.875 -14.141 -13.438 1 93.06 71 SER A C 1
ATO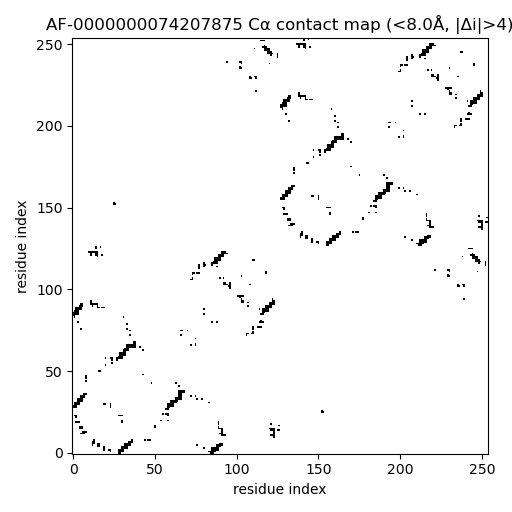M 529 O O . SER A 1 71 ? 11.953 -14.773 -12.383 1 93.06 71 SER A O 1
ATOM 531 N N . GLU A 1 72 ? 12.305 -12.922 -13.562 1 94.75 72 GLU A N 1
ATOM 532 C CA . GLU A 1 72 ? 12.656 -12.148 -12.375 1 94.75 72 GLU A CA 1
ATOM 533 C C . GLU A 1 72 ? 11.43 -11.906 -11.5 1 94.75 72 GLU A C 1
ATOM 535 O O . GLU A 1 72 ? 10.328 -11.664 -12.008 1 94.75 72 GLU A O 1
ATOM 540 N N . PRO A 1 73 ? 11.578 -11.938 -10.266 1 95.62 73 PRO A N 1
ATOM 541 C CA . PRO A 1 73 ? 10.438 -11.82 -9.352 1 95.62 73 PRO A CA 1
ATOM 542 C C . PRO A 1 73 ? 9.586 -10.578 -9.641 1 95.62 73 PRO A C 1
ATOM 544 O O . PRO A 1 73 ? 8.359 -10.68 -9.734 1 95.62 73 PRO A O 1
ATOM 547 N N . ALA A 1 74 ? 10.227 -9.469 -9.828 1 96.12 74 ALA A N 1
ATOM 548 C CA . ALA A 1 74 ? 9.469 -8.234 -10.062 1 96.12 74 ALA A CA 1
ATOM 549 C C . ALA A 1 74 ? 8.68 -8.32 -11.359 1 96.12 74 ALA A C 1
ATOM 551 O O . ALA A 1 74 ? 7.512 -7.914 -11.414 1 96.12 74 ALA A O 1
ATOM 552 N N . ASP A 1 75 ? 9.312 -8.859 -12.375 1 97.44 75 ASP A N 1
ATOM 553 C CA . ASP A 1 75 ? 8.633 -9.023 -13.656 1 97.44 75 ASP A CA 1
ATOM 554 C C . ASP A 1 75 ? 7.426 -9.945 -13.531 1 97.44 75 ASP A C 1
ATOM 556 O O . ASP A 1 75 ? 6.363 -9.672 -14.086 1 97.44 75 ASP A O 1
ATOM 560 N N . ALA A 1 76 ? 7.633 -10.992 -12.82 1 97.5 76 ALA A N 1
ATOM 561 C CA . ALA A 1 76 ? 6.543 -11.945 -12.617 1 97.5 76 ALA A CA 1
ATOM 562 C C . ALA A 1 76 ? 5.359 -11.289 -11.914 1 97.5 76 ALA A C 1
ATOM 564 O O . ALA A 1 76 ? 4.203 -11.508 -12.281 1 97.5 76 ALA A O 1
ATOM 565 N N . ILE A 1 77 ? 5.621 -10.469 -10.906 1 98.38 77 ILE A N 1
ATOM 566 C CA . ILE A 1 77 ? 4.578 -9.797 -10.141 1 98.38 77 ILE A CA 1
ATOM 567 C C . ILE A 1 77 ? 3.826 -8.812 -11.039 1 98.38 77 ILE A C 1
ATOM 569 O O . ILE A 1 77 ? 2.594 -8.82 -11.078 1 98.38 77 ILE A O 1
ATOM 573 N N . VAL A 1 78 ? 4.578 -8.023 -11.789 1 98.19 78 VAL A N 1
ATOM 574 C CA . VAL A 1 78 ? 3.98 -6.992 -12.641 1 98.19 78 VAL A CA 1
ATOM 575 C C . VAL A 1 78 ? 3.176 -7.652 -13.758 1 98.19 78 VAL A C 1
ATOM 577 O O . VAL A 1 78 ? 2.043 -7.246 -14.039 1 98.19 78 VAL A O 1
ATOM 580 N N . ASP A 1 79 ? 3.756 -8.68 -14.367 1 98.38 79 ASP A N 1
ATOM 581 C CA . ASP A 1 79 ? 3.068 -9.398 -15.438 1 98.38 79 ASP A CA 1
ATOM 582 C C . ASP A 1 79 ? 1.769 -10.016 -14.93 1 98.38 79 ASP A C 1
ATOM 584 O O . ASP A 1 79 ? 0.737 -9.945 -15.602 1 98.38 79 ASP A O 1
ATOM 588 N N . GLN A 1 80 ? 1.829 -10.648 -13.773 1 98.38 80 GLN A N 1
ATOM 589 C CA . GLN A 1 80 ? 0.633 -11.273 -13.219 1 98.38 80 GLN A CA 1
ATOM 590 C C . GLN A 1 80 ? -0.417 -10.227 -12.859 1 98.38 80 GLN A C 1
ATOM 592 O O . GLN A 1 80 ? -1.616 -10.461 -13.016 1 98.38 80 GLN A O 1
ATOM 597 N N . ALA A 1 81 ? 0.019 -9.094 -12.289 1 98.56 81 ALA A N 1
ATOM 598 C CA . ALA A 1 81 ? -0.908 -8.008 -11.984 1 98.56 81 ALA A CA 1
ATOM 599 C C . ALA A 1 81 ? -1.669 -7.566 -13.234 1 98.56 81 ALA A C 1
ATOM 601 O O . ALA A 1 81 ? -2.875 -7.316 -13.172 1 98.56 81 ALA A O 1
ATOM 602 N N . GLU A 1 82 ? -0.943 -7.473 -14.297 1 98.25 82 GLU A N 1
ATOM 603 C CA . GLU A 1 82 ? -1.573 -7.109 -15.562 1 98.25 82 GLU A CA 1
ATOM 604 C C . GLU A 1 82 ? -2.531 -8.195 -16.031 1 98.25 82 GLU A C 1
ATOM 606 O O . GLU A 1 82 ? -3.656 -7.902 -16.453 1 98.25 82 GLU A O 1
ATOM 611 N N . ALA A 1 83 ? -2.055 -9.438 -15.992 1 98.12 83 ALA A N 1
ATOM 612 C CA . ALA A 1 83 ? -2.814 -10.578 -16.5 1 98.12 83 ALA A CA 1
ATOM 613 C C . ALA A 1 83 ? -4.168 -10.688 -15.805 1 98.12 83 ALA A C 1
ATOM 615 O O . ALA A 1 83 ? -5.172 -11.031 -16.438 1 98.12 83 ALA A O 1
ATOM 616 N N . VAL A 1 84 ? -4.227 -10.367 -14.539 1 98.12 84 VAL A N 1
ATOM 617 C CA . VAL A 1 84 ? -5.465 -10.57 -13.789 1 98.12 84 VAL A CA 1
ATOM 618 C C . VAL A 1 84 ? -6.168 -9.227 -13.586 1 98.12 84 VAL A C 1
ATOM 620 O O . VAL A 1 84 ?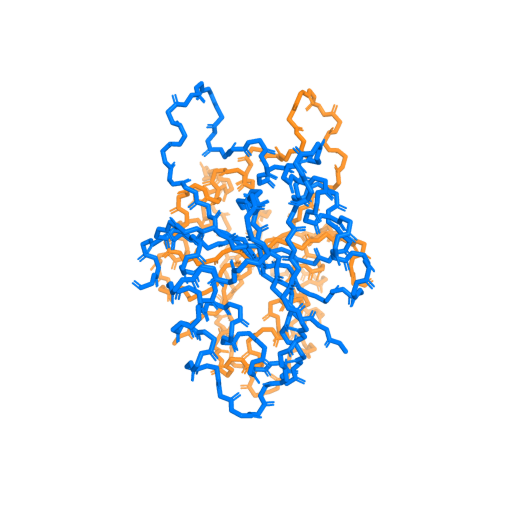 -7.141 -9.133 -12.836 1 98.12 84 VAL A O 1
ATOM 623 N N . ALA A 1 85 ? -5.598 -8.141 -14.188 1 97.75 85 ALA A N 1
ATOM 624 C CA . ALA A 1 85 ? -6.133 -6.789 -14.008 1 97.75 85 ALA A CA 1
ATOM 625 C C . ALA A 1 85 ? -6.293 -6.457 -12.523 1 97.75 85 ALA A C 1
ATOM 627 O O . ALA A 1 85 ? -7.359 -6.016 -12.094 1 97.75 85 ALA A O 1
ATOM 628 N N . ALA A 1 86 ? -5.23 -6.625 -11.789 1 98.44 86 ALA A N 1
ATOM 629 C CA . ALA A 1 86 ? -5.242 -6.414 -10.344 1 98.44 86 ALA A CA 1
ATOM 630 C C . ALA A 1 86 ? -5.609 -4.973 -10.008 1 98.44 86 ALA A C 1
ATOM 632 O O . ALA A 1 86 ? -5.141 -4.035 -10.656 1 98.44 86 ALA A O 1
ATOM 633 N N . GLU A 1 87 ? -6.43 -4.781 -8.992 1 98.06 87 GLU A N 1
ATOM 634 C CA . GLU A 1 87 ? -6.742 -3.455 -8.469 1 98.06 87 GLU A CA 1
ATOM 635 C C . GLU A 1 87 ? -5.836 -3.096 -7.297 1 98.06 87 GLU A C 1
ATOM 637 O O . GLU A 1 87 ? -5.738 -1.928 -6.914 1 98.06 87 GLU A O 1
ATOM 642 N N . LEU A 1 88 ? -5.254 -4.105 -6.809 1 98.69 88 LEU A N 1
ATOM 643 C CA . LEU A 1 88 ? -4.309 -3.965 -5.707 1 98.69 88 LEU A CA 1
ATOM 644 C C . LEU A 1 88 ? -3.252 -5.066 -5.758 1 98.69 88 LEU A C 1
ATOM 646 O O . LEU A 1 88 ? -3.574 -6.23 -5.996 1 98.69 88 LEU A O 1
ATOM 650 N N . VAL A 1 89 ? -2.039 -4.695 -5.609 1 98.81 89 VAL A N 1
ATOM 651 C CA . VAL A 1 89 ? -0.938 -5.641 -5.457 1 98.81 89 VAL A CA 1
ATOM 652 C C . VAL A 1 89 ? -0.409 -5.594 -4.027 1 98.81 89 VAL A C 1
ATOM 654 O O . VAL A 1 89 ? -0.098 -4.516 -3.508 1 98.81 89 VAL A O 1
ATOM 657 N N . VAL A 1 90 ? -0.305 -6.699 -3.393 1 98.88 90 VAL A N 1
ATOM 658 C CA . VAL A 1 90 ? 0.189 -6.797 -2.023 1 98.88 90 VAL A CA 1
ATOM 659 C C . VAL A 1 90 ? 1.52 -7.543 -2.004 1 98.88 90 VAL A C 1
ATOM 661 O O . VAL A 1 90 ? 1.618 -8.656 -2.521 1 98.88 90 VAL A O 1
ATOM 664 N N . ILE A 1 91 ? 2.547 -6.91 -1.405 1 98.31 91 ILE A N 1
ATOM 665 C CA . ILE A 1 91 ? 3.854 -7.551 -1.315 1 98.31 91 ILE A CA 1
ATOM 666 C C . ILE A 1 91 ? 4.395 -7.422 0.107 1 98.31 91 ILE A C 1
ATOM 668 O O . ILE A 1 91 ? 4.023 -6.504 0.838 1 98.31 91 ILE A O 1
ATOM 672 N N . GLY A 1 92 ? 5.188 -8.391 0.458 1 96.38 92 GLY A N 1
ATOM 673 C CA . GLY A 1 92 ? 5.91 -8.336 1.717 1 96.38 92 GLY A CA 1
ATOM 674 C C . GLY A 1 92 ? 7.312 -7.77 1.575 1 96.38 92 GLY A C 1
ATOM 675 O O . GLY A 1 92 ? 8.023 -8.102 0.626 1 96.38 92 GLY A O 1
ATOM 676 N N . SER A 1 93 ? 7.656 -6.898 2.465 1 88.88 93 SER A N 1
ATOM 677 C CA . SER A 1 93 ? 8.992 -6.316 2.418 1 88.88 93 SER A CA 1
ATOM 678 C C . SER A 1 93 ? 9.836 -6.762 3.609 1 88.88 93 SER A C 1
ATOM 680 O O . SER A 1 93 ? 9.32 -6.875 4.727 1 88.88 93 SER A O 1
ATOM 682 N N . ARG A 1 94 ? 11.055 -7.031 3.332 1 77.62 94 ARG A N 1
ATOM 683 C CA . ARG A 1 94 ? 12.008 -7.375 4.383 1 77.62 94 ARG A CA 1
ATOM 684 C C . ARG A 1 94 ? 12.617 -6.121 4.996 1 77.62 94 ARG A C 1
ATOM 686 O O . ARG A 1 94 ? 12.727 -5.086 4.328 1 77.62 94 ARG A O 1
ATOM 693 N N . LYS A 1 95 ? 12.742 -6.023 6.273 1 65.62 95 LYS A N 1
ATOM 694 C CA . LYS A 1 95 ? 13.352 -4.887 6.957 1 65.62 95 LYS A CA 1
ATOM 695 C C . LYS A 1 95 ? 14.758 -4.621 6.438 1 65.62 95 LYS A C 1
ATOM 697 O O . LYS A 1 95 ? 15.133 -3.473 6.195 1 65.62 95 LYS A O 1
ATOM 702 N N . HIS A 1 96 ? 15.695 -5.652 6.641 1 56.97 96 HIS A N 1
ATOM 703 C CA . HIS A 1 96 ? 17.125 -5.383 6.652 1 56.97 96 HIS A CA 1
ATOM 704 C C . HIS A 1 96 ? 17.766 -5.719 5.305 1 56.97 96 HIS A C 1
ATOM 706 O O . HIS A 1 96 ? 17.703 -6.863 4.852 1 56.97 96 HIS A O 1
ATOM 712 N N . SER A 1 97 ? 17.406 -4.891 4.371 1 53 97 SER A N 1
ATOM 713 C CA . SER A 1 97 ? 18.281 -5.277 3.271 1 53 97 SER A CA 1
ATOM 714 C C . SER A 1 97 ? 19.75 -5.062 3.627 1 53 97 SER A C 1
ATOM 716 O O . SER A 1 97 ? 20.125 -4.004 4.137 1 53 97 SER A O 1
ATOM 718 N N . THR A 1 98 ? 20.281 -6.184 4.125 1 47.97 98 THR A N 1
ATOM 719 C CA . THR A 1 98 ? 21.719 -6.141 4.355 1 47.97 98 THR A CA 1
ATOM 720 C C . THR A 1 98 ? 22.422 -5.418 3.213 1 47.97 98 THR A C 1
ATOM 722 O O . THR A 1 98 ? 23.578 -5.004 3.354 1 47.97 98 THR A O 1
ATOM 725 N N . VAL A 1 99 ? 22.031 -5.773 2.018 1 44.03 99 VAL A N 1
ATOM 726 C CA . VAL A 1 99 ? 23 -5.477 0.962 1 44.03 99 VAL A CA 1
ATOM 727 C C . VAL A 1 99 ? 22.875 -4.004 0.562 1 44.03 99 VAL A C 1
ATOM 729 O O . VAL A 1 99 ? 21.812 -3.551 0.144 1 44.03 99 VAL A O 1
ATOM 732 N N . GLY A 1 100 ? 23.766 -3.236 0.759 1 52.97 100 GLY A N 1
ATOM 733 C CA . GLY A 1 100 ? 24.156 -1.907 0.323 1 52.97 100 GLY A CA 1
ATOM 734 C C . GLY A 1 100 ? 23.234 -0.812 0.821 1 52.97 100 GLY A C 1
ATOM 735 O O . GLY A 1 100 ? 22.375 -1.054 1.678 1 52.97 100 GLY A O 1
ATOM 736 N N . THR A 1 101 ? 23.281 0.427 0.276 1 57 101 THR A N 1
ATOM 737 C CA . THR A 1 101 ? 22.719 1.755 0.516 1 57 101 THR A CA 1
ATOM 738 C C . THR A 1 101 ? 21.203 1.759 0.295 1 57 101 THR A C 1
ATOM 740 O O . THR A 1 101 ? 20.547 2.781 0.496 1 57 101 THR A O 1
ATOM 743 N N . PHE A 1 102 ? 20.703 0.495 -0.152 1 60.44 102 PHE A N 1
ATOM 744 C CA . PHE A 1 102 ? 19.281 0.628 -0.437 1 60.44 102 PHE A CA 1
ATOM 745 C C . PHE A 1 102 ? 18.453 0.16 0.749 1 60.44 102 PHE A C 1
ATOM 747 O O . PHE A 1 102 ? 18.672 -0.924 1.289 1 60.44 102 PHE A O 1
ATOM 754 N N . LEU A 1 103 ? 17.594 0.979 1.132 1 69.12 103 LEU A N 1
ATOM 755 C CA . LEU A 1 103 ? 16.766 0.724 2.303 1 69.12 103 LEU A CA 1
ATOM 756 C C . LEU A 1 103 ? 15.633 -0.243 1.966 1 69.12 103 LEU A C 1
ATOM 758 O O . LEU A 1 103 ? 15.148 -0.973 2.836 1 69.12 103 LEU A O 1
ATOM 762 N N . VAL A 1 104 ? 15.312 -0.316 0.58 1 80.62 104 VAL A N 1
ATOM 763 C CA . VAL A 1 104 ? 14.273 -1.214 0.076 1 80.62 104 VAL A CA 1
ATOM 764 C C . VAL A 1 104 ? 14.852 -2.086 -1.041 1 80.62 104 VAL A C 1
ATOM 766 O O . VAL A 1 104 ? 15.648 -1.617 -1.854 1 80.62 104 VAL A O 1
ATOM 769 N N . GLY A 1 105 ? 14.547 -3.328 -1.106 1 83.88 105 GLY A N 1
ATOM 770 C CA . GLY A 1 105 ? 15.086 -4.277 -2.062 1 83.88 105 GLY A CA 1
ATOM 771 C C . GLY A 1 105 ? 14.711 -3.967 -3.498 1 83.88 105 GLY A C 1
ATOM 772 O O . GLY A 1 105 ? 13.727 -3.271 -3.748 1 83.88 105 GLY A O 1
ATOM 773 N N . ALA A 1 106 ? 15.406 -4.512 -4.352 1 85.44 106 ALA A N 1
ATOM 774 C CA . ALA A 1 106 ? 15.289 -4.246 -5.781 1 85.44 106 ALA A CA 1
ATOM 775 C C . ALA A 1 106 ? 13.93 -4.684 -6.312 1 85.44 106 ALA A C 1
ATOM 777 O O . ALA A 1 106 ? 13.336 -4.012 -7.16 1 85.44 106 ALA A O 1
ATOM 778 N N . THR A 1 107 ? 13.406 -5.875 -5.824 1 91.75 107 THR A N 1
ATOM 779 C CA . THR A 1 107 ? 12.117 -6.367 -6.293 1 91.75 107 THR A CA 1
ATOM 780 C C . THR A 1 107 ? 11 -5.395 -5.93 1 91.75 107 THR A C 1
ATOM 782 O O . THR A 1 107 ? 10.195 -5.02 -6.781 1 91.75 107 THR A O 1
ATOM 785 N N . THR A 1 108 ? 11.031 -4.988 -4.684 1 93.06 108 THR A N 1
ATOM 786 C CA . THR A 1 108 ? 10.008 -4.043 -4.234 1 93.06 108 THR A CA 1
ATOM 787 C C . THR A 1 108 ? 10.094 -2.744 -5.031 1 93.06 108 THR A C 1
ATOM 789 O O . THR A 1 108 ? 9.07 -2.227 -5.488 1 93.06 108 THR A O 1
ATOM 792 N N . GLN A 1 109 ? 11.242 -2.262 -5.242 1 88.75 109 GLN A N 1
ATOM 793 C CA . GLN A 1 109 ? 11.422 -1.011 -5.973 1 88.75 109 GLN A CA 1
ATOM 794 C C . GLN A 1 109 ? 10.875 -1.122 -7.395 1 88.75 109 GLN A C 1
ATOM 796 O O . GLN A 1 109 ? 10.156 -0.237 -7.859 1 88.75 109 GLN A O 1
ATOM 801 N N . GLN A 1 110 ? 11.25 -2.186 -8.008 1 91.06 110 GLN A N 1
ATOM 802 C CA . GLN A 1 110 ? 10.82 -2.369 -9.391 1 91.06 110 GLN A CA 1
ATOM 803 C C . GLN A 1 110 ? 9.305 -2.545 -9.477 1 91.06 110 GLN A C 1
ATOM 805 O O . GLN A 1 110 ? 8.672 -2.041 -10.406 1 91.06 110 GLN A O 1
ATOM 810 N N . VAL A 1 111 ? 8.68 -3.24 -8.547 1 95.12 111 VAL A N 1
ATOM 811 C CA . VAL A 1 111 ? 7.23 -3.414 -8.531 1 95.12 111 VAL A CA 1
ATOM 812 C C . VAL A 1 111 ? 6.551 -2.059 -8.336 1 95.12 111 VAL A C 1
ATOM 814 O O . VAL A 1 111 ? 5.59 -1.735 -9.039 1 95.12 111 VAL A O 1
ATOM 817 N N . LEU A 1 112 ? 7.086 -1.292 -7.422 1 94 112 LEU A N 1
ATOM 818 C CA . LEU A 1 112 ? 6.508 0.023 -7.16 1 94 112 LEU A CA 1
ATOM 819 C C . LEU A 1 112 ? 6.578 0.902 -8.406 1 94 112 LEU A C 1
ATOM 821 O O . LEU A 1 112 ? 5.672 1.695 -8.664 1 94 112 LEU A O 1
ATOM 825 N N . LEU A 1 113 ? 7.582 0.706 -9.117 1 90.88 113 LEU A N 1
ATOM 826 C CA . LEU A 1 113 ? 7.789 1.514 -10.312 1 90.88 113 LEU A CA 1
ATOM 827 C C . LEU A 1 113 ? 6.855 1.069 -11.43 1 90.88 113 LEU A C 1
ATOM 829 O O . LEU A 1 113 ? 6.266 1.903 -12.125 1 90.88 113 LEU A O 1
ATOM 833 N N . ASP A 1 114 ? 6.648 -0.189 -11.562 1 93 114 ASP A N 1
ATOM 834 C CA . ASP A 1 114 ? 6.098 -0.681 -12.828 1 93 114 ASP A CA 1
ATOM 835 C C . ASP A 1 114 ? 4.676 -1.204 -12.633 1 93 114 ASP A C 1
ATOM 837 O O . ASP A 1 114 ? 3.967 -1.453 -13.609 1 93 114 ASP A O 1
ATOM 841 N N . SER A 1 115 ? 4.277 -1.421 -11.391 1 95.69 115 SER A N 1
ATOM 842 C CA . SER A 1 115 ? 2.955 -1.994 -11.156 1 95.69 115 SER A CA 1
ATOM 843 C C . SER A 1 115 ? 1.865 -1.169 -11.836 1 95.69 115 SER A C 1
ATOM 845 O O . SER A 1 115 ? 1.891 0.063 -11.781 1 95.69 115 SER A O 1
ATOM 847 N N . PRO A 1 116 ? 0.894 -1.788 -12.453 1 95.56 116 PRO A N 1
ATOM 848 C CA . PRO A 1 116 ? -0.24 -1.085 -13.055 1 95.56 116 PRO A CA 1
ATOM 849 C C . PRO A 1 116 ? -1.294 -0.673 -12.031 1 95.56 116 PRO A C 1
ATOM 851 O O . PRO A 1 116 ? -2.266 0.005 -12.375 1 95.56 116 PRO A O 1
ATOM 854 N N . ALA A 1 117 ? -1.151 -1.111 -10.773 1 97.25 117 ALA A N 1
ATOM 855 C CA . ALA A 1 117 ? -2.109 -0.875 -9.695 1 97.25 117 ALA A CA 1
ATOM 856 C C . ALA A 1 117 ? -1.405 -0.391 -8.43 1 97.25 117 ALA A C 1
ATOM 858 O O . ALA A 1 117 ? -0.188 -0.534 -8.297 1 97.25 117 ALA A O 1
ATOM 859 N N . PRO A 1 118 ? -2.158 0.199 -7.48 1 98.25 118 PRO A N 1
ATOM 860 C CA . PRO A 1 118 ? -1.564 0.526 -6.184 1 98.25 118 PRO A CA 1
ATOM 861 C C . PRO A 1 118 ? -0.905 -0.679 -5.516 1 98.25 118 PRO A C 1
ATOM 863 O O . PRO A 1 118 ? -1.348 -1.814 -5.707 1 98.25 118 PRO A O 1
ATOM 866 N N . VAL A 1 119 ? 0.155 -0.41 -4.777 1 98.31 119 VAL A N 1
ATOM 867 C CA . VAL A 1 119 ? 0.901 -1.486 -4.133 1 98.31 119 VAL A CA 1
ATOM 868 C C . VAL A 1 119 ? 0.855 -1.312 -2.617 1 98.31 119 VAL A C 1
ATOM 870 O O . VAL A 1 119 ? 1.192 -0.246 -2.098 1 98.31 119 VAL A O 1
ATOM 873 N N . LEU A 1 120 ? 0.371 -2.303 -1.956 1 98.69 120 LEU A N 1
ATOM 874 C CA . LEU A 1 120 ? 0.411 -2.369 -0.5 1 98.69 120 LEU A CA 1
ATOM 875 C C . LEU A 1 120 ? 1.633 -3.148 -0.024 1 98.69 120 LEU A C 1
ATOM 877 O O . LEU A 1 120 ? 1.769 -4.34 -0.319 1 98.69 120 LEU A O 1
ATOM 881 N N . VAL A 1 121 ? 2.512 -2.492 0.636 1 97.81 121 VAL A N 1
ATOM 882 C CA . VAL A 1 121 ? 3.732 -3.102 1.15 1 97.81 121 VAL A CA 1
ATOM 883 C C . VAL A 1 121 ? 3.574 -3.398 2.639 1 97.81 121 VAL A C 1
ATOM 885 O O . VAL A 1 121 ? 3.26 -2.504 3.428 1 97.81 121 VAL A O 1
ATOM 888 N N . VAL A 1 122 ? 3.84 -4.633 2.977 1 97.31 122 VAL A N 1
ATOM 889 C CA . VAL A 1 122 ? 3.629 -5.105 4.34 1 97.31 122 VAL A CA 1
ATOM 890 C C . VAL A 1 122 ? 4.926 -5.688 4.891 1 97.31 122 VAL A C 1
ATOM 892 O O . VAL A 1 122 ? 5.676 -6.344 4.168 1 97.31 122 VAL A O 1
ATOM 895 N N . LYS A 1 123 ? 5.195 -5.441 6.16 1 92.75 123 LYS A N 1
ATOM 896 C CA . LYS A 1 123 ? 6.344 -6.035 6.84 1 92.75 123 LYS A CA 1
ATOM 897 C C . LYS A 1 123 ? 5.906 -7.164 7.773 1 92.75 123 LYS A C 1
ATOM 899 O O . LYS A 1 123 ? 4.77 -7.18 8.25 1 92.75 123 LYS A O 1
ATOM 904 N N . ALA A 1 124 ? 6.832 -8.07 7.93 1 86.5 124 ALA A N 1
ATOM 905 C CA . ALA A 1 124 ? 6.543 -9.227 8.773 1 86.5 124 ALA A CA 1
ATOM 906 C C . ALA A 1 124 ? 6.109 -8.789 10.172 1 86.5 124 ALA A C 1
ATOM 908 O O . ALA A 1 124 ? 5.348 -9.484 10.844 1 86.5 124 ALA A O 1
ATOM 909 N N . SER A 1 125 ? 6.57 -7.672 10.609 1 78.06 125 SER A N 1
ATOM 910 C CA . SER A 1 125 ? 6.305 -7.207 11.969 1 78.06 125 SER A CA 1
ATOM 911 C C . SER A 1 125 ? 4.855 -6.754 12.125 1 78.06 125 SER A C 1
ATOM 913 O O . SER A 1 125 ? 4.371 -6.586 13.242 1 78.06 125 SER A O 1
ATOM 915 N N . TYR A 1 126 ? 4.145 -6.535 11.055 1 69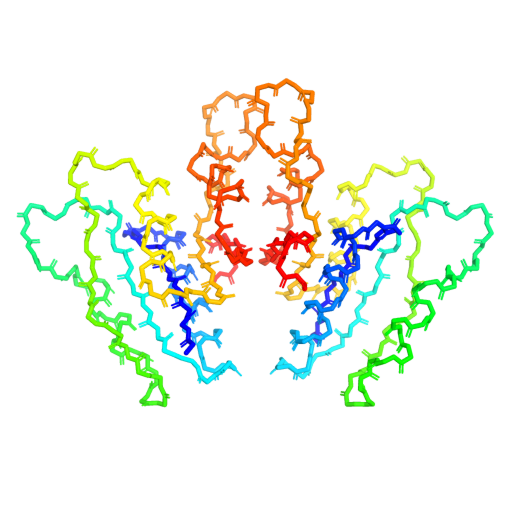.88 126 TYR A N 1
ATOM 916 C CA . TYR A 1 126 ? 2.775 -6.043 11.148 1 69.88 126 TYR A CA 1
ATOM 917 C C . TYR A 1 126 ? 1.802 -7.188 11.406 1 69.88 126 TYR A C 1
ATOM 919 O O . TYR A 1 126 ? 0.624 -6.953 11.695 1 69.88 126 TYR A O 1
ATOM 927 N N . ALA A 1 127 ? 2.236 -8.453 11.172 1 58.81 127 ALA A N 1
ATOM 928 C CA . ALA A 1 127 ? 1.369 -9.625 11.305 1 58.81 127 ALA A CA 1
ATOM 929 C C . ALA A 1 127 ? 1.219 -10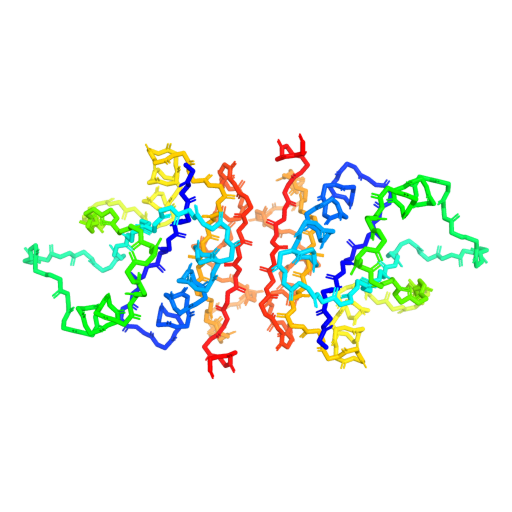.031 12.766 1 58.81 127 ALA A C 1
ATOM 931 O O . ALA A 1 127 ? 2.107 -9.773 13.586 1 58.81 127 ALA A O 1
ATOM 932 N N . MET B 1 1 ? -8.836 3.42 15.211 1 90.88 1 MET B N 1
ATOM 933 C CA . MET B 1 1 ? -7.977 2.969 14.125 1 90.88 1 MET B CA 1
ATOM 934 C C . MET B 1 1 ? -7.949 3.992 12.992 1 90.88 1 MET B C 1
ATOM 936 O O . MET B 1 1 ? -8.828 4.855 12.914 1 90.88 1 MET B O 1
ATOM 940 N N . THR B 1 2 ? -6.805 4.238 12.344 1 98.31 2 THR B N 1
ATOM 941 C CA . THR B 1 2 ? -6.641 5.426 11.516 1 98.31 2 THR B CA 1
ATOM 942 C C . THR B 1 2 ? -5.945 5.078 10.203 1 98.31 2 THR B C 1
ATOM 944 O O . THR B 1 2 ? -4.992 4.297 10.188 1 98.31 2 THR B O 1
ATOM 947 N N . VAL B 1 3 ? -6.457 5.621 9.102 1 98.81 3 VAL B N 1
ATOM 948 C CA . VAL B 1 3 ? -5.75 5.676 7.828 1 98.81 3 VAL B CA 1
ATOM 949 C C . VAL B 1 3 ? -5.055 7.027 7.68 1 98.81 3 VAL B C 1
ATOM 951 O O . VAL B 1 3 ? -5.703 8.078 7.738 1 98.81 3 VAL B O 1
ATOM 954 N N . LEU B 1 4 ? -3.76 7.008 7.535 1 98.94 4 LEU B N 1
ATOM 955 C CA . LEU B 1 4 ? -3.004 8.242 7.344 1 98.94 4 LEU B CA 1
ATOM 956 C C . LEU B 1 4 ? -2.658 8.438 5.871 1 98.94 4 LEU B C 1
ATOM 958 O O . LEU B 1 4 ? -2.152 7.527 5.219 1 98.94 4 LEU B O 1
ATOM 962 N N . VAL B 1 5 ? -2.896 9.602 5.414 1 98.81 5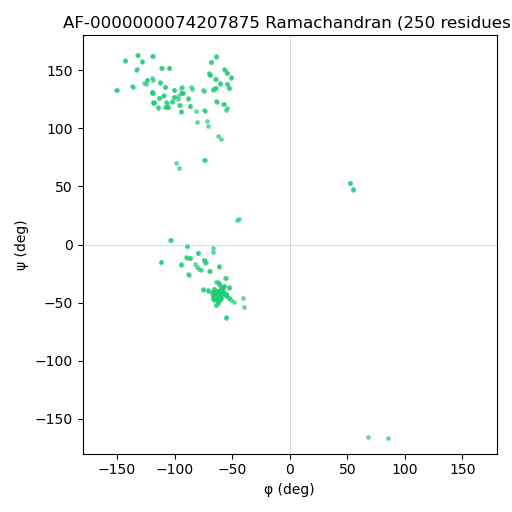 VAL B N 1
ATOM 963 C CA . VAL B 1 5 ? -2.441 9.945 4.07 1 98.81 5 VAL B CA 1
ATOM 964 C C . VAL B 1 5 ? -1.464 11.117 4.137 1 98.81 5 VAL B C 1
ATOM 966 O O . VAL B 1 5 ? -1.699 12.094 4.855 1 98.81 5 VAL B O 1
ATOM 969 N N . ALA B 1 6 ? -0.338 10.914 3.471 1 98.12 6 ALA B N 1
ATOM 970 C CA . ALA B 1 6 ? 0.589 12.008 3.205 1 98.12 6 ALA B CA 1
ATOM 971 C C . ALA B 1 6 ? 0.218 12.742 1.919 1 98.12 6 ALA B C 1
ATOM 973 O O . ALA B 1 6 ? 0.285 12.172 0.829 1 98.12 6 ALA B O 1
ATOM 974 N N . TYR B 1 7 ? -0.08 14.039 2.078 1 96.75 7 TYR B N 1
ATOM 975 C CA . TYR B 1 7 ? -0.663 14.781 0.968 1 96.75 7 TYR B CA 1
ATOM 976 C C . TYR B 1 7 ? 0.231 15.945 0.566 1 96.75 7 TYR B C 1
ATOM 978 O O . TYR B 1 7 ? 0.771 16.656 1.425 1 96.75 7 TYR B O 1
ATOM 986 N N . ASN B 1 8 ? 0.445 16.016 -0.699 1 92.88 8 ASN B N 1
ATOM 987 C CA . ASN B 1 8 ? 0.928 17.25 -1.304 1 92.88 8 ASN B CA 1
ATOM 988 C C . ASN B 1 8 ? 0.07 17.672 -2.496 1 92.88 8 ASN B C 1
ATOM 990 O O . ASN B 1 8 ? -0.714 16.875 -3.01 1 92.88 8 ASN B O 1
ATOM 994 N N . GLU B 1 9 ? 0.14 18.984 -2.812 1 92 9 GLU B N 1
ATOM 995 C CA . GLU B 1 9 ? -0.645 19.453 -3.947 1 92 9 GLU B CA 1
ATOM 996 C C . GLU B 1 9 ? -0.02 19.016 -5.27 1 92 9 GLU B C 1
ATOM 998 O O . GLU B 1 9 ? 0.574 19.844 -5.98 1 92 9 GLU B O 1
ATOM 1003 N N . SER B 1 10 ? -0.068 17.859 -5.625 1 90.88 10 SER B N 1
ATOM 1004 C CA . SER B 1 10 ? 0.414 17.219 -6.84 1 90.88 10 SER B CA 1
ATOM 1005 C C . SER B 1 10 ? -0.542 16.125 -7.301 1 90.88 10 SER B C 1
ATOM 1007 O O . SER B 1 10 ? -1.416 15.695 -6.547 1 90.88 10 SER B O 1
ATOM 1009 N N . PRO B 1 11 ? -0.555 15.711 -8.539 1 93.19 11 PRO B N 1
ATOM 1010 C CA . PRO B 1 11 ? -1.41 14.609 -8.992 1 93.19 11 PRO B CA 1
ATOM 1011 C C . PRO B 1 11 ? -1.249 13.344 -8.148 1 93.19 11 PRO B C 1
ATOM 1013 O O . PRO B 1 11 ? -2.234 12.664 -7.855 1 93.19 11 PRO B O 1
ATOM 1016 N N . GLN B 1 12 ? 0.001 13.031 -7.688 1 93.56 12 GLN B N 1
ATOM 1017 C CA . GLN B 1 12 ? 0.222 11.852 -6.859 1 93.56 12 GLN B CA 1
ATOM 1018 C C . GLN B 1 12 ? -0.366 12.047 -5.465 1 93.56 12 GLN B C 1
ATOM 1020 O O . GLN B 1 12 ? -0.875 11.094 -4.863 1 93.56 12 GLN B O 1
ATOM 1025 N N . GLY B 1 13 ? -0.233 13.273 -4.891 1 94.75 13 GLY B N 1
ATOM 1026 C CA . GLY B 1 13 ? -0.861 13.562 -3.611 1 94.75 13 GLY B CA 1
ATOM 1027 C C . GLY B 1 13 ? -2.373 13.43 -3.646 1 94.75 13 GLY B C 1
ATOM 1028 O O . GLY B 1 13 ? -2.977 12.914 -2.703 1 94.75 13 GLY B O 1
ATOM 1029 N N . GLU B 1 14 ? -2.967 13.906 -4.738 1 95.44 14 GLU B N 1
ATOM 1030 C CA . GLU B 1 14 ? -4.414 13.789 -4.898 1 95.44 14 GLU B CA 1
ATOM 1031 C C . GLU B 1 14 ? -4.84 12.336 -5.031 1 95.44 14 GLU B C 1
ATOM 1033 O O . GLU B 1 14 ? -5.848 11.922 -4.453 1 95.44 14 GLU B O 1
ATOM 1038 N N . ALA B 1 15 ? -4.098 11.609 -5.836 1 96.19 15 ALA B N 1
ATOM 1039 C CA . ALA B 1 15 ? -4.367 10.18 -5.969 1 96.19 15 ALA B CA 1
ATOM 1040 C C . ALA B 1 15 ? -4.281 9.477 -4.617 1 96.19 15 ALA B C 1
ATOM 1042 O O . ALA B 1 15 ? -5.121 8.633 -4.293 1 96.19 15 ALA B O 1
ATOM 1043 N N . ALA B 1 16 ? -3.271 9.836 -3.826 1 97.69 16 ALA B N 1
ATOM 1044 C CA . ALA B 1 16 ? -3.115 9.266 -2.49 1 97.69 16 ALA B CA 1
ATOM 1045 C C . ALA B 1 16 ? -4.312 9.609 -1.605 1 97.69 16 ALA B C 1
ATOM 1047 O O . ALA B 1 16 ? -4.809 8.758 -0.864 1 97.69 16 ALA B O 1
ATOM 1048 N N . MET B 1 17 ? -4.746 10.852 -1.671 1 97.5 17 MET B N 1
ATOM 1049 C CA . MET B 1 17 ? -5.898 11.289 -0.884 1 97.5 17 MET B CA 1
ATOM 1050 C C . MET B 1 17 ? -7.141 10.484 -1.247 1 97.5 17 MET B C 1
ATOM 1052 O O . MET B 1 17 ? -7.84 9.977 -0.365 1 97.5 17 MET B O 1
ATOM 1056 N N . ARG B 1 18 ? -7.414 10.297 -2.514 1 97.19 18 ARG B N 1
ATOM 1057 C CA . ARG B 1 18 ? -8.578 9.531 -2.959 1 97.19 18 ARG B CA 1
ATOM 1058 C C . ARG B 1 18 ? -8.492 8.086 -2.484 1 97.19 18 ARG B C 1
ATOM 1060 O O . ARG B 1 18 ? -9.477 7.527 -2.002 1 97.19 18 ARG B O 1
ATOM 1067 N N . ALA B 1 19 ? -7.344 7.531 -2.619 1 98.06 19 ALA B N 1
ATOM 1068 C CA . ALA B 1 19 ? -7.137 6.16 -2.16 1 98.06 19 ALA B CA 1
ATOM 1069 C C . ALA B 1 19 ? -7.336 6.051 -0.652 1 98.06 19 ALA B C 1
ATOM 1071 O O . ALA B 1 19 ? -7.934 5.086 -0.168 1 98.06 19 ALA B O 1
ATOM 1072 N N . ALA B 1 20 ? -6.797 7.004 0.081 1 98.56 20 ALA B N 1
ATOM 1073 C CA . ALA B 1 20 ? -6.906 6.988 1.537 1 98.56 20 ALA B CA 1
ATOM 1074 C C . ALA B 1 20 ? -8.367 7.078 1.978 1 98.56 20 ALA B C 1
ATOM 1076 O O . ALA B 1 20 ? -8.781 6.391 2.912 1 98.56 20 ALA B O 1
ATOM 1077 N N . VAL B 1 21 ? -9.109 7.898 1.303 1 98.12 21 VAL B N 1
ATOM 1078 C CA . VAL B 1 21 ? -10.531 8.023 1.614 1 98.12 21 VAL B CA 1
ATOM 1079 C C . VAL B 1 21 ? -11.227 6.688 1.365 1 98.12 21 VAL B C 1
ATOM 1081 O O . VAL B 1 21 ? -11.992 6.211 2.211 1 98.12 21 VAL B O 1
ATOM 1084 N N . ALA B 1 22 ? -11.016 6.094 0.21 1 97.81 22 ALA B N 1
ATOM 1085 C CA . ALA B 1 22 ? -11.609 4.801 -0.116 1 97.81 22 ALA B CA 1
ATOM 1086 C C . ALA B 1 22 ? -11.25 3.752 0.931 1 97.81 22 ALA B C 1
ATOM 1088 O O . ALA B 1 22 ? -12.102 2.965 1.348 1 97.81 22 ALA B O 1
ATOM 1089 N N . GLU B 1 23 ? -9.984 3.768 1.345 1 98.38 23 GLU B N 1
ATOM 1090 C CA . GLU B 1 23 ? -9.539 2.824 2.365 1 98.38 23 GLU B CA 1
ATOM 1091 C C . GLU B 1 23 ? -10.227 3.092 3.701 1 98.38 23 GLU B C 1
ATOM 1093 O O . GLU B 1 23 ? -10.633 2.156 4.395 1 98.38 23 GLU B O 1
ATOM 1098 N N . ALA B 1 24 ? -10.281 4.367 4.074 1 98.44 24 ALA B N 1
ATOM 1099 C CA . ALA B 1 24 ? -10.938 4.719 5.332 1 98.44 24 ALA B CA 1
ATOM 1100 C C . ALA B 1 24 ? -12.391 4.254 5.344 1 98.44 24 ALA B C 1
ATOM 1102 O O . ALA B 1 24 ? -12.883 3.758 6.363 1 98.44 24 ALA B O 1
ATOM 1103 N N . VAL B 1 25 ? -13.055 4.398 4.23 1 97.81 25 VAL B N 1
ATOM 1104 C CA . VAL B 1 25 ? -14.438 3.953 4.098 1 97.81 25 VAL B CA 1
ATOM 1105 C C . VAL B 1 25 ? -14.508 2.434 4.246 1 97.81 25 VAL B C 1
ATOM 1107 O O . VAL B 1 25 ? -15.281 1.92 5.062 1 97.81 25 VAL B O 1
ATOM 1110 N N . ARG B 1 26 ? -13.727 1.739 3.502 1 97 26 ARG B N 1
ATOM 1111 C CA . ARG B 1 26 ? -13.742 0.28 3.504 1 97 26 ARG B CA 1
ATOM 1112 C C . ARG B 1 26 ? -13.43 -0.269 4.891 1 97 26 ARG B C 1
ATOM 1114 O O . ARG B 1 26 ? -13.977 -1.293 5.301 1 97 26 ARG B O 1
ATOM 1121 N N . ARG B 1 27 ? -12.516 0.426 5.559 1 97.5 27 ARG B N 1
ATOM 1122 C CA . ARG B 1 27 ? -12.031 -0.046 6.855 1 97.5 27 ARG B CA 1
ATOM 1123 C C . ARG B 1 27 ? -12.891 0.5 7.992 1 97.5 27 ARG B C 1
ATOM 1125 O O . ARG B 1 27 ? -12.727 0.1 9.148 1 97.5 27 ARG B O 1
ATOM 1132 N N . ARG B 1 28 ? -13.766 1.482 7.641 1 97.25 28 ARG B N 1
ATOM 1133 C CA . ARG B 1 28 ? -14.531 2.197 8.656 1 97.25 28 ARG B CA 1
ATOM 1134 C C . ARG B 1 28 ? -13.609 2.807 9.711 1 97.25 28 ARG B C 1
ATOM 1136 O O . ARG B 1 28 ? -13.828 2.633 10.914 1 97.25 28 ARG B O 1
ATOM 1143 N N . GLN B 1 29 ? -12.609 3.438 9.281 1 98.12 29 GLN B N 1
ATOM 1144 C CA . GLN B 1 29 ? -11.594 4.035 10.141 1 98.12 29 GLN B CA 1
ATOM 1145 C C . GLN B 1 29 ? -11.531 5.547 9.945 1 98.12 29 GLN B C 1
ATOM 1147 O O . GLN B 1 29 ? -12.031 6.074 8.945 1 98.12 29 GLN B O 1
ATOM 1152 N N . GLU B 1 30 ? -10.953 6.23 10.875 1 98.56 30 GLU B N 1
ATOM 1153 C CA . GLU B 1 30 ? -10.695 7.668 10.797 1 98.56 30 GLU B CA 1
ATOM 1154 C C . GLU B 1 30 ? -9.625 7.98 9.758 1 98.56 30 GLU B C 1
ATOM 1156 O O . GLU B 1 30 ? -8.703 7.191 9.547 1 98.56 30 GLU B O 1
ATOM 1161 N N . LEU B 1 31 ? -9.805 9.117 9.125 1 98.75 31 LEU B N 1
ATOM 1162 C CA . LEU B 1 31 ? -8.82 9.609 8.172 1 98.75 31 LEU B CA 1
ATOM 1163 C C . LEU B 1 31 ? -7.965 10.711 8.797 1 98.75 31 LEU B C 1
ATOM 1165 O O . LEU B 1 31 ? -8.492 11.688 9.328 1 98.75 31 LEU B O 1
ATOM 1169 N N . ALA B 1 32 ? -6.703 10.523 8.805 1 98.81 32 ALA B N 1
ATOM 1170 C CA . ALA B 1 32 ? -5.746 11.555 9.18 1 98.81 32 ALA B CA 1
ATOM 1171 C C . ALA B 1 32 ? -4.98 12.062 7.957 1 98.81 32 ALA B C 1
ATOM 1173 O O . ALA B 1 32 ? -4.543 11.266 7.117 1 98.81 32 ALA B O 1
ATOM 1174 N N . VAL B 1 33 ? -4.844 13.367 7.871 1 98.19 33 VAL B N 1
ATOM 1175 C CA . VAL B 1 33 ? -4.168 13.969 6.73 1 98.19 33 VAL B CA 1
ATOM 1176 C C . VAL B 1 33 ? -2.938 14.742 7.211 1 98.19 33 VAL B C 1
ATOM 1178 O O . VAL B 1 33 ? -3.043 15.617 8.07 1 98.19 33 VAL B O 1
ATOM 1181 N N . LEU B 1 34 ? -1.812 14.383 6.703 1 97.31 34 LEU B N 1
ATOM 1182 C CA . LEU B 1 34 ? -0.58 15.141 6.875 1 97.31 34 LEU B CA 1
ATOM 1183 C C . LEU B 1 34 ? -0.213 15.875 5.59 1 97.31 34 LEU B C 1
ATOM 1185 O O . LEU B 1 34 ? 0.022 15.25 4.555 1 97.31 34 LEU B O 1
ATOM 1189 N N . VAL B 1 35 ? -0.18 17.156 5.691 1 96.44 35 VAL B N 1
ATOM 1190 C CA . VAL B 1 35 ? 0.214 17.953 4.535 1 96.44 35 VAL B CA 1
ATOM 1191 C C . VAL B 1 35 ? 1.73 18.125 4.523 1 96.44 35 VAL B C 1
ATOM 1193 O O . VAL B 1 35 ? 2.309 18.641 5.488 1 96.44 35 VAL B O 1
ATOM 1196 N N . LEU B 1 36 ? 2.373 17.781 3.416 1 94.31 36 LEU B N 1
ATOM 1197 C CA . LEU B 1 36 ? 3.828 17.719 3.359 1 94.31 36 LEU B CA 1
ATOM 1198 C C . LEU B 1 36 ? 4.422 19.062 2.982 1 94.31 36 LEU B C 1
ATOM 1200 O O . LEU B 1 36 ? 5.609 19.312 3.207 1 94.31 36 LEU B O 1
ATOM 1204 N N . THR B 1 37 ? 3.674 19.891 2.301 1 87.19 37 THR B N 1
ATOM 1205 C CA . THR B 1 37 ? 4.168 21.219 2 1 87.19 37 THR B CA 1
ATOM 1206 C C . THR B 1 37 ? 4.133 22.109 3.244 1 87.19 37 THR B C 1
ATOM 1208 O O . THR B 1 37 ? 3.082 22.266 3.871 1 87.19 37 THR B O 1
ATOM 1211 N N . PRO B 1 38 ? 5.352 22.516 3.676 1 74.44 38 PRO B N 1
ATOM 1212 C CA . PRO B 1 38 ? 5.387 23.328 4.898 1 74.44 38 PRO B CA 1
ATOM 1213 C C . PRO B 1 38 ? 4.516 24.562 4.805 1 74.44 38 PRO B C 1
ATOM 1215 O O . PRO B 1 38 ? 4.387 25.156 3.727 1 74.44 38 PRO B O 1
ATOM 1218 N N . GLN B 1 39 ? 3.461 24.688 5.609 1 65.94 39 GLN B N 1
ATOM 1219 C CA . GLN B 1 39 ? 2.574 25.844 5.559 1 65.94 39 GLN B CA 1
ATOM 1220 C C . GLN B 1 39 ? 3.256 27.078 6.133 1 65.94 39 GLN B C 1
ATOM 1222 O O . GLN B 1 39 ? 3.908 27 7.176 1 65.94 39 GLN B O 1
ATOM 1227 N N . VAL B 1 40 ? 3.645 28 5.332 1 59.16 40 VAL B N 1
ATOM 1228 C CA . VAL B 1 40 ? 3.85 29.312 5.926 1 59.16 40 VAL B CA 1
ATOM 1229 C C . VAL B 1 40 ? 2.621 29.719 6.738 1 59.16 40 VAL B C 1
ATOM 1231 O O . VAL B 1 40 ? 2.744 30.203 7.863 1 59.16 40 VAL B O 1
ATOM 1234 N N . ASP B 1 41 ? 1.358 29.531 6.027 1 58.53 41 ASP B N 1
ATOM 1235 C CA . ASP B 1 41 ? 0.109 29.891 6.691 1 58.53 41 ASP B CA 1
ATOM 1236 C C . ASP B 1 41 ? -0.758 28.656 6.934 1 58.53 41 ASP B C 1
ATOM 1238 O O . ASP B 1 41 ? -0.704 27.688 6.168 1 58.53 41 ASP B O 1
ATOM 1242 N N . THR B 1 42 ? -1.038 28.312 8.227 1 62.53 42 THR B N 1
ATOM 1243 C CA . THR B 1 42 ? -1.818 27.188 8.727 1 62.53 42 THR B CA 1
ATOM 1244 C C . THR B 1 42 ? -3.105 27.031 7.922 1 62.53 42 THR B C 1
ATOM 1246 O O . THR B 1 42 ? -4.023 26.328 8.352 1 62.53 42 THR B O 1
ATOM 1249 N N . LYS B 1 43 ? -3.143 27.547 6.703 1 75.62 43 LYS B N 1
ATOM 1250 C CA . LYS B 1 43 ? -4.402 27.406 5.98 1 75.62 43 LYS B CA 1
ATOM 1251 C C . LYS B 1 43 ? -4.387 26.156 5.094 1 75.62 43 LYS B C 1
ATOM 1253 O O . LYS B 1 43 ? -3.391 25.891 4.418 1 75.62 43 LYS B O 1
ATOM 1258 N N . VAL B 1 44 ? -5.398 25.359 5.191 1 83.44 44 VAL B N 1
ATOM 1259 C CA . VAL B 1 44 ? -5.617 24.188 4.348 1 83.44 44 VAL B CA 1
ATOM 1260 C C . VAL B 1 44 ? -5.66 24.594 2.881 1 83.44 44 VAL B C 1
ATOM 1262 O O . VAL B 1 44 ? -6.434 25.484 2.504 1 83.44 44 VAL B O 1
ATOM 1265 N N . PRO B 1 45 ? -4.824 24.078 2.104 1 84.12 45 PRO B N 1
ATOM 1266 C CA . PRO B 1 45 ? -4.879 24.391 0.673 1 84.12 45 PRO B CA 1
ATOM 1267 C C . PRO B 1 45 ? -6.27 24.188 0.076 1 84.12 45 PRO B C 1
ATOM 1269 O O . PRO B 1 45 ? -6.984 23.266 0.47 1 84.12 45 PRO B O 1
ATOM 1272 N N . ALA B 1 46 ? -6.645 25.031 -0.859 1 85.25 46 ALA B N 1
ATOM 1273 C CA . ALA B 1 46 ? -7.977 24.984 -1.452 1 85.25 46 ALA B CA 1
ATOM 1274 C C . ALA B 1 46 ? -8.25 23.625 -2.074 1 85.25 46 ALA B C 1
ATOM 1276 O O . ALA B 1 46 ? -9.359 23.094 -1.958 1 85.25 46 ALA B O 1
ATOM 1277 N N . SER B 1 47 ? -7.281 23.062 -2.758 1 89.56 47 SER B N 1
ATOM 1278 C CA . SER B 1 47 ? -7.449 21.766 -3.387 1 89.56 47 SER B CA 1
ATOM 1279 C C . SER B 1 47 ? -7.75 20.688 -2.352 1 89.56 47 SER B C 1
ATOM 1281 O O . SER B 1 47 ? -8.594 19.812 -2.58 1 89.56 47 SER B O 1
ATOM 1283 N N . LEU B 1 48 ? -7.051 20.75 -1.232 1 92.44 48 LEU B N 1
ATOM 1284 C CA . LEU B 1 48 ? -7.293 19.781 -0.167 1 92.44 48 LEU B CA 1
ATOM 1285 C C . LEU B 1 48 ? -8.672 19.984 0.454 1 92.44 48 LEU B C 1
ATOM 1287 O O . LEU B 1 48 ? -9.359 19.016 0.777 1 92.44 48 LEU B O 1
ATOM 1291 N N . ALA B 1 49 ? -9.016 21.266 0.638 1 92.62 49 ALA B N 1
ATOM 1292 C CA . ALA B 1 49 ? -10.336 21.578 1.172 1 92.62 49 ALA B CA 1
ATOM 1293 C C . ALA B 1 49 ? -11.43 20.938 0.314 1 92.62 49 ALA B C 1
ATOM 1295 O O . ALA B 1 49 ? -12.383 20.359 0.84 1 92.62 49 ALA B O 1
ATOM 1296 N N . TYR B 1 50 ? -11.273 21.062 -0.958 1 93.5 50 TYR B N 1
ATOM 1297 C CA . TYR B 1 50 ? -12.227 20.469 -1.892 1 93.5 50 TYR B CA 1
ATOM 1298 C C . TYR B 1 50 ? -12.281 18.953 -1.723 1 93.5 50 TYR B C 1
ATOM 1300 O O . TYR B 1 50 ? -13.359 18.375 -1.634 1 93.5 50 TYR B O 1
ATOM 1308 N N . LEU B 1 51 ? -11.148 18.328 -1.647 1 94.38 51 LEU B N 1
ATOM 1309 C CA . LEU B 1 51 ? -11.078 16.875 -1.484 1 94.38 51 LEU B CA 1
ATOM 1310 C C . LEU B 1 51 ? -11.703 16.453 -0.157 1 94.38 51 LEU B C 1
ATOM 1312 O O . LEU B 1 51 ? -12.391 15.43 -0.089 1 94.38 51 LEU B O 1
ATOM 1316 N N . LEU B 1 52 ? -11.438 17.203 0.89 1 96 52 LEU B N 1
ATOM 1317 C CA . LEU B 1 52 ? -11.984 16.906 2.209 1 96 52 LEU B CA 1
ATOM 1318 C C . LEU B 1 52 ? -13.508 16.984 2.197 1 96 52 LEU B C 1
ATOM 1320 O O . LEU B 1 52 ? -14.172 16.203 2.883 1 96 52 LEU B O 1
ATOM 1324 N N . ASP B 1 53 ? -14.008 17.828 1.396 1 94.94 53 ASP B N 1
ATOM 1325 C CA . ASP B 1 53 ? -15.453 18 1.294 1 94.94 53 ASP B CA 1
ATOM 1326 C C . ASP B 1 53 ? -16.109 16.797 0.639 1 94.94 53 ASP B C 1
ATOM 1328 O O . ASP B 1 53 ? -17.312 16.578 0.793 1 94.94 53 ASP B O 1
ATOM 1332 N N . THR B 1 54 ? -15.344 16.062 -0.106 1 93.75 54 THR B N 1
ATOM 1333 C CA . THR B 1 54 ? -15.883 14.898 -0.812 1 93.75 54 THR B CA 1
ATOM 1334 C C . THR B 1 54 ? -15.852 13.656 0.079 1 93.75 54 THR B C 1
ATOM 1336 O O . THR B 1 54 ? -16.406 12.617 -0.282 1 93.75 54 THR B O 1
ATOM 1339 N N . VAL B 1 55 ? -15.164 13.719 1.226 1 97.25 55 VAL B N 1
ATOM 1340 C CA . VAL B 1 55 ? -15.086 12.578 2.139 1 97.25 55 VAL B CA 1
ATOM 1341 C C . VAL B 1 55 ? -16.484 12.266 2.68 1 97.25 55 VAL B C 1
ATOM 1343 O O . VAL B 1 55 ? -17.172 13.148 3.199 1 97.25 55 VAL B O 1
ATOM 1346 N N . PRO B 1 56 ? -16.922 11.086 2.49 1 97.5 56 PRO B N 1
ATOM 1347 C CA . PRO B 1 56 ? -18.25 10.734 2.984 1 97.5 56 PRO B CA 1
ATOM 1348 C C . PRO B 1 56 ? -18.391 10.953 4.488 1 97.5 56 PRO B C 1
ATOM 1350 O O . PRO B 1 56 ? -17.438 10.781 5.238 1 97.5 56 PRO B O 1
ATOM 1353 N N . GLY B 1 57 ? -19.562 11.242 4.945 1 96 57 GLY B N 1
ATOM 1354 C CA . GLY B 1 57 ? -19.875 11.5 6.344 1 96 57 GLY B CA 1
ATOM 1355 C C . GLY B 1 57 ? -19.594 10.32 7.25 1 96 57 GLY B C 1
ATOM 1356 O O . GLY B 1 57 ? -19.5 10.469 8.469 1 96 57 GLY B O 1
ATOM 1357 N N . THR B 1 58 ? -19.484 9.148 6.66 1 95.81 58 THR B N 1
ATOM 1358 C CA . THR B 1 58 ? -19.234 7.938 7.434 1 95.81 58 THR B CA 1
ATOM 1359 C C . THR B 1 58 ? -17.797 7.883 7.91 1 95.81 58 THR B C 1
ATOM 1361 O O . THR B 1 58 ? -17.438 7.062 8.758 1 95.81 58 THR B O 1
ATOM 1364 N N . VAL B 1 59 ? -16.938 8.75 7.34 1 97.81 59 VAL B N 1
ATOM 1365 C CA . VAL B 1 59 ? -15.531 8.781 7.707 1 97.81 59 VAL B CA 1
ATOM 1366 C C . VAL B 1 59 ? -15.234 10.031 8.539 1 97.81 59 VAL B C 1
ATOM 1368 O O . VAL B 1 59 ? -15.484 11.148 8.094 1 97.81 59 VAL B O 1
ATOM 1371 N N . THR B 1 60 ? -14.812 9.789 9.703 1 97.88 60 THR B N 1
ATOM 1372 C CA . THR B 1 60 ? -14.336 10.898 10.516 1 97.88 60 THR B CA 1
ATOM 1373 C C . THR B 1 60 ? -12.953 11.359 10.047 1 97.88 60 THR B C 1
ATOM 1375 O O . THR B 1 60 ? -12.07 10.531 9.82 1 97.88 60 THR B O 1
ATOM 1378 N N . VAL B 1 61 ? -12.844 12.664 9.914 1 97.88 61 VAL B N 1
ATOM 1379 C CA . VAL B 1 61 ? -11.555 13.234 9.516 1 97.88 61 VAL B CA 1
ATOM 1380 C C . VAL B 1 61 ? -10.914 13.938 10.711 1 97.88 61 VAL B C 1
ATOM 1382 O O . VAL B 1 61 ? -11.5 14.852 11.289 1 97.88 61 VAL B O 1
ATOM 1385 N N . ALA B 1 62 ? -9.727 13.492 11.039 1 97.5 62 ALA B N 1
ATOM 1386 C CA . ALA B 1 62 ? -8.961 14.156 12.094 1 97.5 62 ALA B CA 1
ATOM 1387 C C . ALA B 1 62 ? -8.516 15.547 11.648 1 97.5 62 ALA B C 1
ATOM 1389 O O . ALA B 1 62 ? -8.508 15.859 10.453 1 97.5 62 ALA B O 1
ATOM 1390 N N . PRO B 1 63 ? -8.234 16.422 12.602 1 94.31 63 PRO B N 1
ATOM 1391 C CA . PRO B 1 63 ? -7.668 17.719 12.211 1 94.31 63 PRO B CA 1
ATOM 1392 C C . PRO B 1 63 ? -6.434 17.578 11.32 1 94.31 63 PRO B C 1
ATOM 1394 O O . PRO B 1 63 ? -5.543 16.781 11.617 1 94.31 63 PRO B O 1
ATOM 1397 N N . VAL B 1 64 ? -6.434 18.328 10.344 1 95.62 64 VAL B N 1
ATOM 1398 C CA . VAL B 1 64 ? -5.332 18.281 9.383 1 95.62 64 VAL B CA 1
ATOM 1399 C C . VAL B 1 64 ? -4.043 18.766 10.055 1 95.62 64 VAL B C 1
ATOM 1401 O O . VAL B 1 64 ? -4.039 19.781 10.742 1 95.62 64 VAL B O 1
ATOM 1404 N N . VAL B 1 65 ? -3.021 18.031 9.836 1 94.69 65 VAL B N 1
ATOM 1405 C CA . VAL B 1 65 ? -1.711 18.375 10.367 1 94.69 65 VAL B CA 1
ATOM 1406 C C . VAL B 1 65 ? -0.774 18.766 9.227 1 94.69 65 VAL B C 1
ATOM 1408 O O . VAL B 1 65 ? -0.866 18.219 8.125 1 94.69 65 VAL B O 1
ATOM 1411 N N . PHE B 1 66 ? 0.169 19.625 9.617 1 94.5 66 PHE B N 1
ATOM 1412 C CA . PHE B 1 66 ? 1.133 20.078 8.625 1 94.5 66 PHE B CA 1
ATOM 1413 C C . PHE B 1 66 ? 2.551 19.688 9.031 1 94.5 66 PHE B C 1
ATOM 1415 O O . PHE B 1 66 ? 2.91 19.766 10.203 1 94.5 66 PHE B O 1
ATOM 1422 N N . ARG B 1 67 ? 3.281 19.359 8 1 94.38 67 ARG B N 1
ATOM 1423 C CA . ARG B 1 67 ? 4.695 19.078 8.234 1 94.38 67 ARG B CA 1
ATOM 1424 C C . ARG B 1 67 ? 5.434 20.312 8.711 1 94.38 67 ARG B C 1
ATOM 1426 O O . ARG B 1 67 ? 5.273 21.406 8.141 1 94.38 67 ARG B O 1
ATOM 1433 N N . ALA B 1 68 ? 6.23 20.094 9.727 1 91.31 68 ALA B N 1
ATOM 1434 C CA . ALA B 1 68 ? 7.07 21.203 10.188 1 91.31 68 ALA B CA 1
ATOM 1435 C C . ALA B 1 68 ? 8.164 21.516 9.172 1 91.31 68 ALA B C 1
ATOM 1437 O O . ALA B 1 68 ? 8.727 20.609 8.547 1 91.31 68 ALA B O 1
ATOM 1438 N N . GLU B 1 69 ? 8.555 22.734 9.055 1 88.44 69 GLU B N 1
ATOM 1439 C CA . GLU B 1 69 ? 9.516 23.203 8.062 1 88.44 69 GLU B CA 1
ATOM 1440 C C . GLU B 1 69 ? 10.852 22.469 8.203 1 88.44 69 GLU B C 1
ATOM 1442 O O . GLU B 1 69 ? 11.492 22.141 7.207 1 88.44 69 GLU B O 1
ATOM 1447 N N . GLN B 1 70 ? 11.273 22.188 9.398 1 90.88 70 GLN B N 1
ATOM 1448 C CA . GLN B 1 70 ? 12.594 21.594 9.617 1 90.88 70 GLN B CA 1
ATOM 1449 C C . GLN B 1 70 ? 12.531 20.078 9.57 1 90.88 70 GLN B C 1
ATOM 1451 O O . GLN B 1 70 ? 13.562 19.406 9.664 1 90.88 70 GLN B O 1
ATOM 1456 N N . SER B 1 71 ? 11.352 19.531 9.375 1 93.19 71 SER B N 1
ATOM 1457 C CA . SER B 1 71 ? 11.188 18.078 9.375 1 93.19 71 SER B CA 1
ATOM 1458 C C . SER B 1 71 ? 11.297 17.516 7.961 1 93.19 71 SER B C 1
ATOM 1460 O O . SER B 1 71 ? 10.703 18.047 7.023 1 93.19 71 SER B O 1
ATOM 1462 N N . GLU B 1 72 ? 12.109 16.5 7.797 1 94.94 72 GLU B N 1
ATOM 1463 C CA . GLU B 1 72 ? 12.141 15.797 6.516 1 94.94 72 GLU B CA 1
ATOM 1464 C C . GLU B 1 72 ? 10.812 15.102 6.234 1 94.94 72 GLU B C 1
ATOM 1466 O O . GLU B 1 72 ? 10.18 14.562 7.145 1 94.94 72 GLU B O 1
ATOM 1471 N N . PRO B 1 73 ? 10.398 15.094 5.062 1 95.69 73 PRO B N 1
ATOM 1472 C CA . PRO B 1 73 ? 9.086 14.539 4.723 1 95.69 73 PRO B CA 1
ATOM 1473 C C . PRO B 1 73 ? 8.883 13.125 5.25 1 95.69 73 PRO B C 1
ATOM 1475 O O . PRO B 1 73 ? 7.855 12.828 5.867 1 95.69 73 PRO B O 1
ATOM 1478 N N . ALA B 1 74 ? 9.867 12.305 5.059 1 96.25 74 ALA B N 1
ATOM 1479 C CA . ALA B 1 74 ? 9.719 10.914 5.504 1 96.25 74 ALA B CA 1
ATOM 1480 C C . ALA B 1 74 ? 9.578 10.844 7.02 1 96.25 74 ALA B C 1
ATOM 1482 O O . ALA B 1 74 ? 8.75 10.086 7.535 1 96.25 74 ALA B O 1
ATOM 1483 N N . ASP B 1 75 ? 10.375 11.625 7.711 1 97.5 75 ASP B N 1
ATOM 1484 C CA . ASP B 1 75 ? 10.297 11.656 9.164 1 97.5 75 ASP B CA 1
ATOM 1485 C C . ASP B 1 75 ? 8.922 12.133 9.633 1 97.5 75 ASP B C 1
ATOM 1487 O O . ASP B 1 75 ? 8.344 11.57 10.562 1 97.5 75 ASP B O 1
ATOM 1491 N N . ALA B 1 76 ? 8.445 13.133 8.984 1 97.56 76 ALA B N 1
ATOM 1492 C CA . ALA B 1 76 ? 7.137 13.672 9.336 1 97.56 76 ALA B CA 1
ATOM 1493 C C . ALA B 1 76 ? 6.047 12.609 9.156 1 97.56 76 ALA B C 1
ATOM 1495 O O . ALA B 1 76 ? 5.16 12.477 10 1 97.56 76 ALA B O 1
ATOM 1496 N N . ILE B 1 77 ? 6.105 11.852 8.078 1 98.44 77 ILE B N 1
ATOM 1497 C CA . ILE B 1 77 ? 5.113 10.828 7.781 1 98.44 77 ILE B CA 1
ATOM 1498 C C . ILE B 1 77 ? 5.176 9.727 8.836 1 98.44 77 ILE B C 1
ATOM 1500 O O . ILE B 1 77 ? 4.148 9.336 9.398 1 98.44 77 ILE B O 1
ATOM 1504 N N . VAL B 1 78 ? 6.391 9.273 9.133 1 98.25 78 VAL B N 1
ATOM 1505 C CA . VAL B 1 78 ? 6.582 8.172 10.07 1 98.25 78 VAL B CA 1
ATOM 1506 C C . VAL B 1 78 ? 6.164 8.617 11.469 1 98.25 78 VAL B C 1
ATOM 1508 O O . VAL B 1 78 ? 5.453 7.891 12.172 1 98.25 78 VAL B O 1
ATOM 1511 N N . ASP B 1 79 ? 6.582 9.812 11.859 1 98.38 79 ASP B N 1
ATOM 1512 C CA . ASP B 1 79 ? 6.227 10.352 13.164 1 98.38 79 ASP B CA 1
ATOM 1513 C C . ASP B 1 79 ? 4.711 10.477 13.312 1 98.38 79 ASP B C 1
ATOM 1515 O O . ASP B 1 79 ? 4.148 10.125 14.352 1 98.38 79 ASP B O 1
ATOM 1519 N N . GLN B 1 80 ? 4.066 11.008 12.289 1 98.44 80 GLN B N 1
ATOM 1520 C CA . GLN B 1 80 ? 2.617 11.172 12.352 1 98.44 80 GLN B CA 1
ATOM 1521 C C . GLN B 1 80 ? 1.912 9.812 12.391 1 98.44 80 GLN B C 1
ATOM 1523 O O . GLN B 1 80 ? 0.891 9.664 13.062 1 98.44 80 GLN B O 1
ATOM 1528 N N . ALA B 1 81 ? 2.4 8.844 11.609 1 98.56 81 ALA B N 1
ATOM 1529 C CA . ALA B 1 81 ? 1.834 7.5 11.641 1 98.56 81 ALA B CA 1
ATOM 1530 C C . ALA B 1 81 ? 1.863 6.93 13.055 1 98.56 81 ALA B C 1
ATOM 1532 O O . ALA B 1 81 ? 0.899 6.301 13.5 1 98.56 81 ALA B O 1
ATOM 1533 N N . GLU B 1 82 ? 2.961 7.156 13.695 1 98.25 82 GLU B N 1
ATOM 1534 C CA . GLU B 1 82 ? 3.086 6.703 15.078 1 98.25 82 GLU B CA 1
ATOM 1535 C C . GLU B 1 82 ? 2.129 7.457 16 1 98.25 82 GLU B C 1
ATOM 1537 O O . GLU B 1 82 ? 1.447 6.852 16.828 1 98.25 82 GLU B O 1
ATOM 1542 N N . ALA B 1 83 ? 2.117 8.781 15.852 1 98.12 83 ALA B N 1
ATOM 1543 C CA . ALA B 1 83 ? 1.328 9.648 16.719 1 98.12 83 ALA B CA 1
ATOM 1544 C C . ALA B 1 83 ? -0.149 9.273 16.688 1 98.12 83 ALA B C 1
ATOM 1546 O O . ALA B 1 83 ? -0.836 9.32 17.703 1 98.12 83 ALA B O 1
ATOM 1547 N N . VAL B 1 84 ? -0.638 8.852 15.531 1 98.12 84 VAL B N 1
ATOM 1548 C CA . VAL B 1 84 ? -2.066 8.586 15.398 1 98.12 84 VAL B CA 1
ATOM 1549 C C . VAL B 1 84 ? -2.32 7.082 15.422 1 98.12 84 VAL B C 1
ATOM 1551 O O . VAL B 1 84 ? -3.436 6.629 15.148 1 98.12 84 VAL B O 1
ATOM 1554 N N . ALA B 1 85 ? -1.231 6.277 15.633 1 97.69 85 ALA B N 1
ATOM 1555 C CA . ALA B 1 85 ? -1.331 4.82 15.594 1 97.69 85 ALA B CA 1
ATOM 1556 C C . ALA B 1 85 ? -1.989 4.348 14.305 1 97.69 85 ALA B C 1
ATOM 1558 O O . ALA B 1 85 ? -2.936 3.557 14.336 1 97.69 85 ALA B O 1
ATOM 1559 N N . ALA B 1 86 ? -1.459 4.793 13.203 1 98.44 86 ALA B N 1
ATOM 1560 C CA . ALA B 1 86 ? -2.016 4.484 11.883 1 98.44 86 ALA B CA 1
ATOM 1561 C C . ALA B 1 86 ? -2.008 2.98 11.625 1 98.44 86 ALA B C 1
ATOM 1563 O O . ALA B 1 86 ? -1.029 2.297 11.938 1 98.44 86 ALA B O 1
ATOM 1564 N N . GLU B 1 87 ? -3.068 2.471 11.055 1 98.06 87 GLU B N 1
ATOM 1565 C CA . GLU B 1 87 ? -3.129 1.078 10.617 1 98.06 87 GLU B CA 1
ATOM 1566 C C . GLU B 1 87 ? -2.744 0.942 9.148 1 98.06 87 GLU B C 1
ATOM 1568 O O . GLU B 1 87 ? -2.451 -0.158 8.672 1 98.06 87 GLU B O 1
ATOM 1573 N N . LEU B 1 88 ? -2.795 2.035 8.531 1 98.62 88 LEU B N 1
ATOM 1574 C CA . LEU B 1 88 ? -2.42 2.129 7.125 1 98.62 88 LEU B CA 1
ATOM 1575 C C . LEU B 1 88 ? -1.858 3.508 6.801 1 98.62 88 LEU B C 1
ATOM 1577 O O . LEU B 1 88 ? -2.402 4.523 7.242 1 98.62 88 LEU B O 1
ATOM 1581 N N . VAL B 1 89 ? -0.773 3.545 6.117 1 98.81 89 VAL B N 1
ATOM 1582 C CA . VAL B 1 89 ? -0.211 4.781 5.586 1 98.81 89 VAL B CA 1
ATOM 1583 C C . VAL B 1 89 ? -0.351 4.801 4.066 1 98.81 89 VAL B C 1
ATOM 1585 O O . VAL B 1 89 ? 0.047 3.85 3.387 1 98.81 89 VAL B O 1
ATOM 1588 N N . VAL B 1 90 ? -0.892 5.832 3.531 1 98.88 90 VAL B N 1
ATOM 1589 C CA . VAL B 1 90 ? -1.084 5.977 2.092 1 98.88 90 VAL B CA 1
ATOM 1590 C C . VAL B 1 90 ? -0.206 7.109 1.565 1 98.88 90 VAL B C 1
ATOM 1592 O O . VAL B 1 90 ? -0.259 8.234 2.072 1 98.88 90 VAL B O 1
ATOM 1595 N N . ILE B 1 91 ? 0.609 6.797 0.541 1 98.31 91 ILE B N 1
ATOM 1596 C CA . ILE B 1 91 ? 1.472 7.816 -0.046 1 98.31 91 ILE B CA 1
ATOM 1597 C C . ILE B 1 91 ? 1.372 7.762 -1.569 1 98.31 91 ILE B C 1
ATOM 1599 O O . ILE B 1 91 ? 1.048 6.715 -2.139 1 98.31 91 ILE B O 1
ATOM 1603 N N . GLY B 1 92 ? 1.57 8.898 -2.145 1 96.44 92 GLY B N 1
ATOM 1604 C CA . GLY B 1 92 ? 1.666 8.984 -3.592 1 96.44 92 GLY B CA 1
ATOM 1605 C C . GLY B 1 92 ? 3.094 8.914 -4.102 1 96.44 92 GLY B C 1
ATOM 1606 O O . GLY B 1 92 ? 3.998 9.516 -3.52 1 96.44 92 GLY B O 1
ATOM 1607 N N . SER B 1 93 ? 3.283 8.141 -5.121 1 89.12 93 SER B N 1
ATOM 1608 C CA . SER B 1 93 ? 4.621 8.023 -5.691 1 89.12 93 SER B CA 1
ATOM 1609 C C . SER B 1 93 ? 4.68 8.633 -7.09 1 89.12 93 SER B C 1
ATOM 1611 O O . SER B 1 93 ? 3.736 8.492 -7.871 1 89.12 93 SER B O 1
ATOM 1613 N N . ARG B 1 94 ? 5.734 9.305 -7.332 1 77.88 94 ARG B N 1
ATOM 1614 C CA . ARG B 1 94 ? 5.977 9.867 -8.656 1 77.88 94 ARG B CA 1
ATOM 1615 C C . ARG B 1 94 ? 6.625 8.844 -9.578 1 77.88 94 ARG B C 1
ATOM 1617 O O . ARG B 1 94 ? 7.336 7.949 -9.117 1 77.88 94 ARG B O 1
ATOM 1624 N N . LYS B 1 95 ? 6.195 8.68 -10.781 1 65.31 95 LYS B N 1
ATOM 1625 C CA . LYS B 1 95 ? 6.773 7.754 -11.758 1 65.31 95 LYS B CA 1
ATOM 1626 C C . LYS B 1 95 ? 8.266 8.023 -11.953 1 65.31 95 LYS B C 1
ATOM 1628 O O . LYS B 1 95 ? 9.07 7.09 -11.992 1 65.31 95 LYS B O 1
ATOM 1633 N N . HIS B 1 96 ? 8.602 9.289 -12.469 1 56.53 96 HIS B N 1
ATOM 1634 C CA . HIS B 1 96 ? 9.859 9.516 -13.18 1 56.53 96 HIS B CA 1
ATOM 1635 C C . HIS B 1 96 ? 10.922 10.07 -12.234 1 56.53 96 HIS B C 1
ATOM 1637 O O . HIS B 1 96 ? 10.773 11.172 -11.703 1 56.53 96 HIS B O 1
ATOM 1643 N N . SER B 1 97 ? 11.258 9.242 -11.328 1 52.22 97 SER B N 1
ATOM 1644 C CA . SER B 1 97 ? 12.406 9.914 -10.719 1 52.22 97 SER B CA 1
ATOM 1645 C C . SER B 1 97 ? 13.508 10.148 -11.742 1 52.22 97 SER B C 1
ATOM 1647 O O . SER B 1 97 ? 13.906 9.234 -12.461 1 52.22 97 SER B O 1
ATOM 1649 N N . THR B 1 98 ? 13.359 11.359 -12.336 1 47.62 98 THR B N 1
ATOM 1650 C CA . THR B 1 98 ? 14.453 11.734 -13.219 1 47.62 98 THR B CA 1
ATOM 1651 C C . THR B 1 98 ? 15.797 11.328 -12.617 1 47.62 98 THR B C 1
ATOM 1653 O O . THR B 1 98 ? 16.797 11.227 -13.328 1 47.62 98 THR B O 1
ATOM 1656 N N . VAL B 1 99 ? 15.953 11.805 -11.367 1 43.19 99 VAL B N 1
ATOM 1657 C CA . VAL B 1 99 ? 17.328 11.961 -10.914 1 43.19 99 VAL B CA 1
ATOM 1658 C C . VAL B 1 99 ? 17.875 10.609 -10.445 1 43.19 99 VAL B C 1
ATOM 1660 O O . VAL B 1 99 ? 17.281 9.969 -9.57 1 43.19 99 VAL B O 1
ATOM 1663 N N . GLY B 1 100 ? 18.672 9.906 -11.031 1 52.19 100 GLY B N 1
ATOM 1664 C CA . GLY B 1 100 ? 19.641 8.844 -10.836 1 52.19 100 GLY B CA 1
ATOM 1665 C C . GLY B 1 100 ? 19.016 7.457 -10.852 1 52.19 100 GLY B C 1
ATOM 1666 O O . GLY B 1 100 ? 17.844 7.305 -11.195 1 52.19 100 GLY B O 1
ATOM 1667 N N . THR B 1 101 ? 19.688 6.383 -10.422 1 56.06 101 THR B N 1
ATOM 1668 C CA . THR B 1 101 ? 19.578 4.93 -10.422 1 56.06 101 THR B CA 1
ATOM 1669 C C . THR B 1 101 ? 18.391 4.48 -9.57 1 56.06 101 THR B C 1
ATOM 1671 O O . THR B 1 101 ? 18.047 3.297 -9.555 1 56.06 101 THR B O 1
ATOM 1674 N N . PHE B 1 102 ? 17.766 5.57 -8.852 1 60.16 102 PHE B N 1
ATOM 1675 C CA . PHE B 1 102 ? 16.719 5.027 -7.992 1 60.16 102 PHE B CA 1
ATOM 1676 C C . PHE B 1 102 ? 15.359 5.133 -8.656 1 60.16 102 PHE B C 1
ATOM 1678 O O . PHE B 1 102 ? 14.977 6.207 -9.125 1 60.16 102 PHE B O 1
ATOM 1685 N N . LEU B 1 103 ? 14.742 4.086 -8.742 1 69 103 LEU B N 1
ATOM 1686 C CA . LEU B 1 103 ? 13.461 3.98 -9.43 1 69 103 LEU B CA 1
ATOM 1687 C C . LEU B 1 103 ? 12.336 4.535 -8.562 1 69 103 LEU B C 1
ATOM 1689 O O . LEU B 1 103 ? 11.328 5.016 -9.078 1 69 103 LEU B O 1
ATOM 1693 N N . VAL B 1 104 ? 12.617 4.574 -7.176 1 80.5 104 VAL B N 1
ATOM 1694 C CA . VAL B 1 104 ? 11.672 5.121 -6.211 1 80.5 104 VAL B CA 1
ATOM 1695 C C . VAL B 1 104 ? 12.344 6.215 -5.387 1 80.5 104 VAL B C 1
ATOM 1697 O O . VAL B 1 104 ? 13.531 6.102 -5.047 1 80.5 104 VAL B O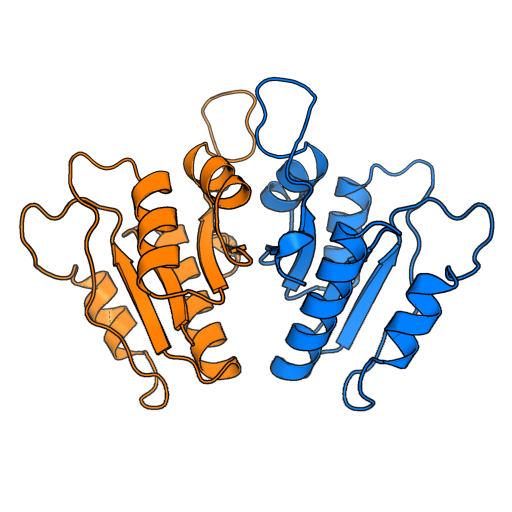 1
ATOM 1700 N N . GLY B 1 105 ? 11.719 7.289 -5.109 1 84 105 GLY B N 1
ATOM 1701 C CA . GLY B 1 105 ? 12.281 8.43 -4.41 1 84 105 GLY B CA 1
ATOM 1702 C C . GLY B 1 105 ? 12.688 8.117 -2.982 1 84 105 GLY B C 1
ATOM 1703 O O . GLY B 1 105 ? 12.172 7.168 -2.381 1 84 105 GLY B O 1
ATOM 1704 N N . ALA B 1 106 ? 13.477 8.914 -2.467 1 85.62 106 ALA B N 1
ATOM 1705 C CA . ALA B 1 106 ? 14.078 8.734 -1.149 1 85.62 106 ALA B CA 1
ATOM 1706 C C . ALA B 1 106 ? 13.016 8.742 -0.055 1 85.62 106 ALA B C 1
ATOM 1708 O O . ALA B 1 106 ? 13.102 7.977 0.909 1 85.62 106 ALA B O 1
ATOM 1709 N N . THR B 1 107 ? 11.984 9.656 -0.175 1 91.94 107 THR B N 1
ATOM 1710 C CA . THR B 1 107 ? 10.938 9.734 0.838 1 91.94 107 THR B CA 1
ATOM 1711 C C . THR B 1 107 ? 10.156 8.43 0.91 1 91.94 107 THR B C 1
ATOM 1713 O O . THR B 1 107 ? 9.961 7.879 1.994 1 91.94 107 THR B O 1
ATOM 1716 N N . THR B 1 108 ? 9.773 7.961 -0.247 1 93.12 108 THR B N 1
ATOM 1717 C CA . THR B 1 108 ? 9.031 6.707 -0.29 1 93.12 108 THR B CA 1
ATOM 1718 C C . THR B 1 108 ? 9.859 5.566 0.293 1 93.12 108 THR B C 1
ATOM 1720 O O . THR B 1 108 ? 9.359 4.781 1.104 1 93.12 108 THR B O 1
ATOM 1723 N N . GLN B 1 109 ? 11.086 5.508 -0.051 1 88.81 109 GLN B N 1
ATOM 1724 C CA . GLN B 1 109 ? 11.953 4.438 0.436 1 88.81 109 GLN B CA 1
ATOM 1725 C C . GLN B 1 109 ? 12.062 4.469 1.958 1 88.81 109 GLN B C 1
ATOM 1727 O O . GLN B 1 109 ? 11.938 3.436 2.615 1 88.81 109 GLN B O 1
ATOM 1732 N N . GLN B 1 110 ? 12.305 5.645 2.434 1 91.25 110 GLN B N 1
ATOM 1733 C CA . GLN B 1 110 ? 12.477 5.781 3.875 1 91.25 110 GLN B CA 1
ATOM 1734 C C . GLN B 1 110 ? 11.18 5.465 4.617 1 91.25 110 GLN B C 1
ATOM 1736 O O . GLN B 1 110 ? 11.203 4.852 5.684 1 91.25 110 GLN B O 1
ATOM 1741 N N . VAL B 1 111 ? 10.023 5.844 4.102 1 95.25 111 VAL B N 1
ATOM 1742 C CA . VAL B 1 111 ? 8.734 5.535 4.719 1 95.25 111 VAL B CA 1
ATOM 1743 C C . VAL B 1 111 ? 8.516 4.023 4.73 1 95.25 111 VAL B C 1
ATOM 1745 O O . VAL B 1 111 ? 8.109 3.459 5.75 1 95.25 111 VAL B O 1
ATOM 1748 N N . LEU B 1 112 ? 8.82 3.404 3.619 1 94 112 LEU B N 1
ATOM 1749 C CA . LEU B 1 112 ? 8.648 1.959 3.533 1 94 112 LEU B CA 1
ATOM 1750 C C . LEU B 1 112 ? 9.531 1.245 4.555 1 94 112 LEU B C 1
ATOM 1752 O O . LEU B 1 112 ? 9.133 0.222 5.117 1 94 112 LEU B O 1
ATOM 1756 N N . LEU B 1 113 ? 10.617 1.802 4.773 1 90.94 113 LEU B N 1
ATOM 1757 C CA . LEU B 1 113 ? 11.555 1.194 5.707 1 90.94 113 LEU B CA 1
ATOM 1758 C C . LEU B 1 113 ? 11.102 1.395 7.148 1 90.94 113 LEU B C 1
ATOM 1760 O O . LEU B 1 113 ? 11.164 0.468 7.961 1 90.94 113 LEU B O 1
ATOM 1764 N N . ASP B 1 114 ? 10.57 2.52 7.457 1 93 114 ASP B N 1
ATOM 1765 C CA . ASP B 1 114 ? 10.484 2.896 8.867 1 93 114 ASP B CA 1
ATOM 1766 C C . ASP B 1 114 ? 9.031 2.914 9.336 1 93 114 ASP B C 1
ATOM 1768 O O . ASP B 1 114 ? 8.766 2.986 10.539 1 93 114 ASP B O 1
ATOM 1772 N N . SER B 1 115 ? 8.102 2.906 8.398 1 95.62 115 SER B N 1
ATOM 1773 C CA . SER B 1 115 ? 6.699 3.008 8.797 1 95.62 115 SER B CA 1
ATOM 1774 C C . SER B 1 115 ? 6.332 1.927 9.805 1 95.62 115 SER B C 1
ATOM 1776 O O . SER B 1 115 ? 6.727 0.769 9.656 1 95.62 115 SER B O 1
ATOM 1778 N N . PRO B 1 116 ? 5.578 2.246 10.82 1 95.5 116 PRO B N 1
ATOM 1779 C CA . PRO B 1 116 ? 5.105 1.262 11.797 1 95.5 116 PRO B CA 1
ATOM 1780 C C . PRO B 1 116 ? 3.908 0.46 11.289 1 95.5 116 PRO B C 1
ATOM 1782 O O . PRO B 1 116 ? 3.455 -0.471 11.961 1 95.5 116 PRO B O 1
ATOM 1785 N N . ALA B 1 117 ? 3.346 0.825 10.141 1 97.12 117 ALA B N 1
ATOM 1786 C CA . ALA B 1 117 ? 2.154 0.213 9.562 1 97.12 117 ALA B CA 1
ATOM 1787 C C . ALA B 1 117 ? 2.365 -0.11 8.086 1 97.12 117 ALA B C 1
ATOM 1789 O O . ALA B 1 117 ? 3.291 0.408 7.461 1 97.12 117 ALA B O 1
ATOM 1790 N N . PRO B 1 118 ? 1.507 -0.979 7.5 1 98.25 118 PRO B N 1
ATOM 1791 C CA . PRO B 1 118 ? 1.56 -1.193 6.051 1 98.25 118 PRO B CA 1
ATOM 1792 C C . PRO B 1 118 ? 1.444 0.106 5.258 1 98.25 118 PRO B C 1
ATOM 1794 O O . PRO B 1 118 ? 0.787 1.05 5.703 1 98.25 118 PRO B O 1
ATOM 1797 N N . VAL B 1 119 ? 2.111 0.145 4.121 1 98.31 119 VAL B N 1
ATOM 1798 C CA . VAL B 1 119 ? 2.125 1.353 3.303 1 98.31 119 VAL B CA 1
ATOM 1799 C C . VAL B 1 119 ? 1.497 1.062 1.941 1 98.31 119 VAL B C 1
ATOM 1801 O O . VAL B 1 119 ? 1.905 0.126 1.249 1 98.31 119 VAL B O 1
ATOM 1804 N N . LEU B 1 120 ? 0.485 1.786 1.621 1 98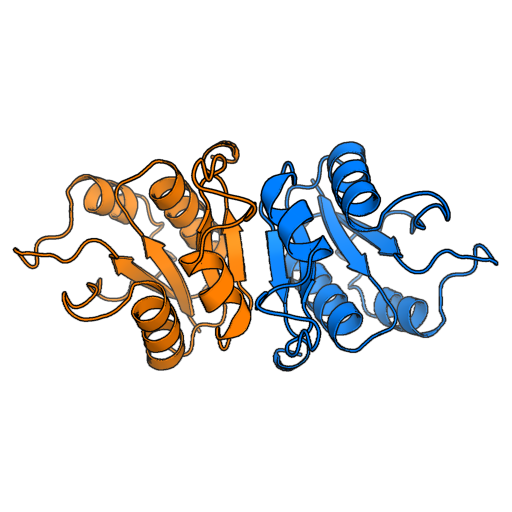.69 120 LEU B N 1
ATOM 1805 C CA . LEU B 1 120 ? -0.123 1.755 0.296 1 98.69 120 LEU B CA 1
ATOM 1806 C C . LEU B 1 120 ? 0.458 2.848 -0.595 1 98.69 120 LEU B C 1
ATOM 1808 O O . LEU B 1 120 ? 0.314 4.035 -0.3 1 98.69 120 LEU B O 1
ATOM 1812 N N . VAL B 1 121 ? 1.137 2.461 -1.609 1 97.81 121 VAL B N 1
ATOM 1813 C CA . VAL B 1 121 ? 1.755 3.393 -2.547 1 97.81 121 VAL B CA 1
ATOM 1814 C C . VAL B 1 121 ? 0.891 3.514 -3.801 1 97.81 121 VAL B C 1
ATOM 1816 O O . VAL B 1 121 ? 0.577 2.51 -4.445 1 97.81 121 VAL B O 1
ATOM 1819 N N . VAL B 1 122 ? 0.57 4.742 -4.121 1 97.38 122 VAL B N 1
ATOM 1820 C CA . VAL B 1 122 ? -0.342 5.02 -5.227 1 97.38 122 VAL B CA 1
ATOM 1821 C C . VAL B 1 122 ? 0.335 5.945 -6.234 1 97.38 122 VAL B C 1
ATOM 1823 O O . VAL B 1 122 ? 1.065 6.863 -5.852 1 97.38 122 VAL B O 1
ATOM 1826 N N . LYS B 1 123 ? 0.09 5.703 -7.504 1 93 123 LYS B N 1
ATOM 1827 C CA . LYS B 1 123 ? 0.582 6.582 -8.562 1 93 123 LYS B CA 1
ATOM 1828 C C . LYS B 1 123 ? -0.545 7.438 -9.133 1 93 123 LYS B C 1
ATOM 1830 O O . LYS B 1 123 ? -1.713 7.047 -9.086 1 93 123 LYS B O 1
ATOM 1835 N N . ALA B 1 124 ? -0.12 8.578 -9.602 1 87.44 124 ALA B N 1
ATOM 1836 C CA . ALA B 1 124 ? -1.098 9.508 -10.164 1 87.44 124 ALA B CA 1
ATOM 1837 C C . ALA B 1 124 ? -1.905 8.844 -11.281 1 87.44 124 ALA B C 1
ATOM 1839 O O . ALA B 1 124 ? -3.061 9.211 -11.516 1 87.44 124 ALA B O 1
ATOM 1840 N N . SER B 1 125 ? -1.339 7.906 -11.945 1 79.31 125 SER B N 1
ATOM 1841 C CA . SER B 1 125 ? -1.973 7.277 -13.102 1 79.31 125 SER B CA 1
ATOM 1842 C C . SER B 1 125 ? -3.109 6.355 -12.672 1 79.31 125 SER B C 1
ATOM 1844 O O . SER B 1 125 ? -3.932 5.953 -13.5 1 79.31 125 SER B O 1
ATOM 1846 N N . TYR B 1 126 ? -3.186 5.984 -11.414 1 71.19 126 TYR B N 1
ATOM 1847 C CA . TYR B 1 126 ? -4.223 5.059 -10.969 1 71.19 126 TYR B CA 1
ATOM 1848 C C . TYR B 1 126 ? -5.547 5.781 -10.758 1 71.19 126 TYR B C 1
ATOM 1850 O O . TYR B 1 126 ? -6.586 5.141 -10.578 1 71.19 126 TYR B O 1
ATOM 1858 N N . ALA B 1 127 ? -5.523 7.145 -10.602 1 59.31 127 ALA B N 1
ATOM 1859 C CA . ALA B 1 127 ? -6.707 7.941 -10.281 1 59.31 127 ALA B CA 1
ATOM 1860 C C . ALA B 1 127 ? -7.559 8.172 -11.531 1 59.31 127 ALA B C 1
ATOM 1862 O O . ALA B 1 127 ? -7.047 8.172 -12.648 1 59.31 127 ALA B O 1
#

Foldseek 3Di:
DEEEEEAEPDLQRLQLLVVSLVVCVVVLHEYEYEYEPADPPPDDDPVVVVSVVVRDPSHHYDPYHYDHPPDDSLRSQQVVCVVVVHQEYTGGWEQCPVDDPDRGDPSVVSNCVRHPHYYHYHYSVVD/DEEEEEAEPDLQRLQLLVVSLVVCVVVLHEYEYEYEPADPPPDDDPVVVVSVVVRDPSHHYDPYHYDHPPDDSLRSQQVVCVVVVHQEYTYGWEQCPVDDPDRTDPSVVSNCVRHPHYYHYHYSVVD

Secondary structure (DSSP, 8-state):
-EEEEEE-SSHHHHHHHHHHHHHHHHHT-EEEEEE-S--SS-PPPHHHHHHHHTS-TTS-BPPPEE--TTS-HHHHHHHHHHHTTEEEEEEEE-S---STT-SS-HHHHHHHHH-SS-EEEEEGGG-/-EEEEEE-SSHHHHHHHHHHHHHHHHHT-EEEEEE-S--SS-PPPHHHHHHHHTS-TTS-BPPPEE--TTS-HHHHHHHHHHHTT-SEEEEEE-S---SSS-SS-HHHHHHHHH-SS-EEEEEGGG-